Protein AF-A0A941DMY9-F1 (afdb_monomer)

Secondary structure (DSSP, 8-state):
--HHHHHHHHHHHHHHHHHHHHHHHHHHHHHHHHHHHHHHHHTSEEEPPTTPPPPTT-EEEEBSSTTSPPEEEEGGGHHHHHHH-TT-BSS-SSSEEE-TTSSEEEEEEEE-SS-EEEEEEE-SSSEEEEEEEEETTEEEEEEEEEE-HHHHHHHHHHHHHHHHHHHHHHHHHHHHHHHHHHHHHHHHHH-

Foldseek 3Di:
DVVVVVVVVVVVVVVVVVLVVVLVVLLVVQLVVQLVVVCVVVVQKDFDDFPDDAPQQAWAWKDLDAPDFTDTDGPVCLVVVCVVRVRMFSDHNDQWDAHPVNQKIKGFPDDDVFKTWMWMFGPDPWTWIWIWIGGRRDITTTMTHTDDVVSSVSSSVSSVVSSVVVVVVVVVVVVVVVVVVVVVVVVVVVD

Organism: NCBI:txid2828733

Mean predicted aligned error: 10.81 Å

pLDDT: mean 82.48, std 10.59, range [43.22, 95.69]

Sequence (191 aa):
MQVTFINKTLSVALAIIGSVWFMPVSFLAGSRIGMELVCMQTGCSRSMERGEAPHASFTVLIEREKGELPEAVLLSEVRDFFAMHPDATLLLSGRTGKTADLAWEYQVESHSPEQQRVRVEYLDSHSMHFTYSASARTVQPLVSEVVSVAHMMLGMPLGLLFTFVIRRAIARVRRWKEALSTEVTEYVAKS

Nearest PDB structures (foldseek):
  5b0u-assembly2_B  TM=4.300E-01  e=1.505E+00  Oplophorus gracilirostris
  7vsx-assembly1_A  TM=2.919E-01  e=7.575E-01  Oplophorus gracilirostris
  8aqh-assembly2_B  TM=4.299E-01  e=5.581E+00  Oplophorus gracilirostris
  7snr-assembly2_B  TM=2.382E-01  e=1.102E+00  Oplophorus gracilirostris
  5ibo-assembly2_B  TM=3.594E-01  e=4.348E+00  Oplophorus gr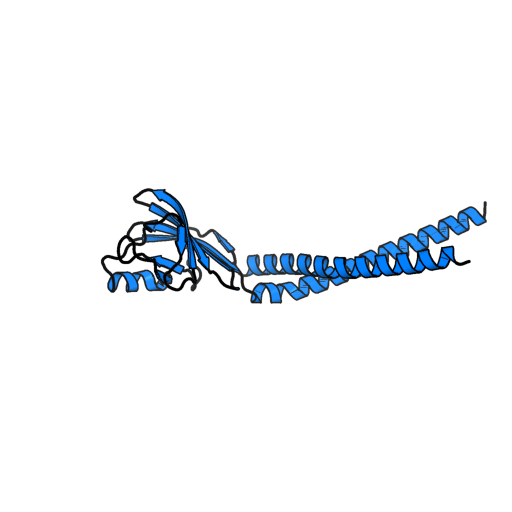acilirostris

Structure (mmCIF, N/CA/C/O backbone):
data_AF-A0A941DMY9-F1
#
_entry.id   AF-A0A941DMY9-F1
#
loop_
_atom_site.group_PDB
_atom_site.id
_atom_site.type_symbol
_atom_site.label_atom_id
_atom_site.label_alt_id
_atom_site.label_comp_id
_atom_site.label_asym_id
_atom_site.label_entity_id
_atom_site.label_seq_id
_atom_site.pdbx_PDB_ins_code
_atom_site.Cartn_x
_atom_site.Cartn_y
_atom_site.Cartn_z
_atom_site.occupancy
_atom_site.B_iso_or_equiv
_atom_site.auth_seq_id
_atom_site.auth_comp_id
_atom_site.auth_asym_id
_atom_site.auth_atom_id
_atom_site.pdbx_PDB_model_num
ATOM 1 N N . MET A 1 1 ? 50.493 2.792 -36.900 1.00 48.75 1 MET A N 1
ATOM 2 C CA . MET A 1 1 ? 49.411 1.792 -37.084 1.00 48.75 1 MET A CA 1
ATOM 3 C C . MET A 1 1 ? 48.790 1.286 -35.767 1.00 48.75 1 MET A C 1
ATOM 5 O O . MET A 1 1 ? 47.644 0.860 -35.796 1.00 48.75 1 MET A O 1
ATOM 9 N N . GLN A 1 2 ? 49.470 1.372 -34.609 1.00 43.22 2 GLN A N 1
ATOM 10 C CA . GLN A 1 2 ? 48.932 0.918 -33.305 1.00 43.22 2 GLN A CA 1
ATOM 11 C C . GLN A 1 2 ? 47.868 1.842 -32.665 1.00 43.22 2 GLN A C 1
ATOM 13 O O . GLN A 1 2 ? 46.920 1.345 -32.063 1.00 43.22 2 GLN A O 1
ATOM 18 N N . VAL A 1 3 ? 47.957 3.168 -32.833 1.00 45.62 3 VAL A N 1
ATOM 19 C CA . VAL A 1 3 ? 47.054 4.141 -32.166 1.00 45.62 3 VAL A CA 1
ATOM 20 C C . VAL A 1 3 ? 45.595 4.024 -32.640 1.00 45.62 3 VAL A C 1
ATOM 22 O O . VAL A 1 3 ? 44.653 4.169 -31.864 1.00 45.62 3 VAL A O 1
ATOM 25 N N . THR A 1 4 ? 45.383 3.669 -33.907 1.00 49.75 4 THR A N 1
ATOM 26 C CA . THR A 1 4 ? 44.050 3.476 -34.500 1.00 49.75 4 THR A CA 1
ATOM 27 C C . THR A 1 4 ? 43.323 2.226 -34.002 1.00 49.75 4 THR A C 1
ATOM 29 O O . THR A 1 4 ? 42.096 2.175 -34.072 1.00 49.75 4 THR A O 1
ATOM 32 N N . PHE A 1 5 ? 44.046 1.217 -33.507 1.00 49.34 5 PHE A N 1
ATOM 33 C CA . PHE A 1 5 ? 43.443 -0.038 -33.048 1.00 49.34 5 PHE A CA 1
ATOM 34 C C . PHE A 1 5 ? 42.874 0.100 -31.629 1.00 49.34 5 PHE A C 1
ATOM 36 O O . PHE A 1 5 ? 41.752 -0.332 -31.380 1.00 49.34 5 PHE A O 1
ATOM 43 N N . ILE A 1 6 ? 43.592 0.809 -30.747 1.00 54.69 6 ILE A N 1
ATOM 44 C CA . ILE A 1 6 ? 43.191 1.083 -29.354 1.00 54.69 6 ILE A CA 1
ATOM 45 C C . ILE A 1 6 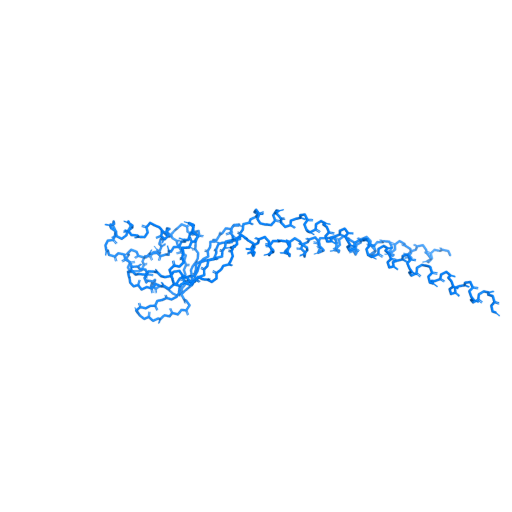? 41.907 1.929 -29.299 1.00 54.69 6 ILE A C 1
ATOM 47 O O . ILE A 1 6 ? 41.006 1.651 -28.511 1.00 54.69 6 ILE A O 1
ATOM 51 N N . ASN A 1 7 ? 41.764 2.910 -30.198 1.00 59.56 7 ASN A N 1
ATOM 52 C CA . ASN A 1 7 ? 40.550 3.730 -30.278 1.00 59.56 7 ASN A CA 1
ATOM 53 C C . ASN A 1 7 ? 39.311 2.937 -30.720 1.00 59.56 7 ASN A C 1
ATOM 55 O O . ASN A 1 7 ? 38.201 3.229 -30.271 1.00 59.56 7 ASN A O 1
ATOM 59 N N . LYS A 1 8 ? 39.472 1.923 -31.580 1.00 60.31 8 LYS A N 1
ATOM 60 C CA . LYS A 1 8 ? 38.352 1.089 -32.043 1.00 60.31 8 LYS A CA 1
ATOM 61 C C . LYS A 1 8 ? 37.880 0.126 -30.956 1.00 60.31 8 LYS A C 1
ATOM 63 O O . LYS A 1 8 ? 36.676 0.024 -30.739 1.00 60.31 8 LYS A O 1
ATOM 68 N N . THR A 1 9 ? 38.793 -0.527 -30.238 1.00 68.38 9 THR A N 1
ATOM 69 C CA . THR A 1 9 ? 38.438 -1.413 -29.116 1.00 68.38 9 THR A CA 1
ATOM 70 C C . THR A 1 9 ? 37.819 -0.651 -27.947 1.00 68.38 9 THR A C 1
ATOM 72 O O . THR A 1 9 ? 36.808 -1.105 -27.415 1.00 68.38 9 THR A O 1
ATOM 75 N N . LEU A 1 10 ? 38.331 0.537 -27.605 1.00 72.44 10 LEU A N 1
ATOM 76 C CA . LEU A 1 10 ? 37.730 1.405 -26.584 1.00 72.44 10 LEU A CA 1
ATOM 77 C C . LEU A 1 10 ? 36.301 1.831 -26.964 1.00 72.44 10 LEU A C 1
ATOM 79 O O . LEU A 1 10 ? 35.391 1.767 -26.141 1.00 72.44 10 LEU A O 1
ATOM 83 N N . SER A 1 11 ? 36.085 2.211 -28.227 1.00 67.31 11 SER A N 1
ATOM 84 C CA . SER A 1 11 ? 34.767 2.628 -28.727 1.00 67.31 11 SER A CA 1
ATOM 85 C C . SER A 1 11 ? 33.750 1.482 -28.723 1.00 67.31 11 SER A C 1
ATOM 87 O O . SER A 1 11 ? 32.584 1.688 -28.389 1.00 67.31 11 SER A O 1
ATOM 89 N N . VAL A 1 12 ? 34.182 0.262 -29.061 1.00 69.88 12 VAL A N 1
ATOM 90 C CA . VAL A 1 12 ? 33.336 -0.939 -28.990 1.00 69.88 12 VAL A CA 1
ATOM 91 C C . VAL A 1 12 ? 33.022 -1.298 -27.535 1.00 69.88 12 VAL A C 1
ATOM 93 O O . VAL A 1 12 ? 31.867 -1.577 -27.224 1.00 69.88 12 VAL A O 1
ATOM 96 N N . ALA A 1 13 ? 34.000 -1.219 -26.629 1.00 70.00 13 ALA A N 1
ATOM 97 C CA . ALA A 1 13 ? 33.788 -1.466 -25.203 1.00 70.00 13 ALA A CA 1
ATOM 98 C C . ALA A 1 13 ? 32.814 -0.450 -24.579 1.00 70.00 13 ALA A C 1
ATOM 100 O O . ALA A 1 13 ? 31.872 -0.848 -23.899 1.00 70.00 13 ALA A O 1
ATOM 101 N N . LEU A 1 14 ? 32.967 0.845 -24.877 1.00 72.31 14 LEU A N 1
ATOM 102 C CA . LEU A 1 14 ? 32.039 1.899 -24.449 1.00 72.31 14 LEU A CA 1
ATOM 103 C C . LEU A 1 14 ? 30.625 1.691 -25.004 1.00 72.31 14 LEU A C 1
ATOM 105 O O . LEU A 1 14 ? 29.651 1.896 -24.284 1.00 72.31 14 LEU A O 1
ATOM 109 N N . ALA A 1 15 ? 30.493 1.247 -26.256 1.00 66.75 15 ALA A N 1
ATOM 110 C CA . ALA A 1 15 ? 29.194 0.934 -26.844 1.00 66.75 15 ALA A CA 1
ATOM 111 C C . ALA A 1 15 ? 28.531 -0.286 -26.180 1.00 66.75 15 ALA A C 1
ATOM 113 O O . ALA A 1 15 ? 27.326 -0.261 -25.931 1.00 66.75 15 ALA A O 1
ATOM 114 N N . ILE A 1 16 ? 29.302 -1.330 -25.856 1.00 69.44 16 ILE A N 1
ATOM 115 C CA . ILE A 1 16 ? 28.803 -2.508 -25.135 1.00 69.44 16 ILE A CA 1
ATOM 116 C C . ILE A 1 16 ? 28.359 -2.100 -23.731 1.00 69.44 16 ILE A C 1
ATOM 118 O O . ILE A 1 16 ? 27.209 -2.347 -23.380 1.00 69.44 16 ILE A O 1
ATOM 122 N N . ILE A 1 17 ? 29.207 -1.401 -22.974 1.00 69.88 17 ILE A N 1
ATOM 123 C CA . ILE A 1 17 ? 28.889 -0.925 -21.621 1.00 69.88 17 ILE A CA 1
ATOM 124 C C . ILE A 1 17 ? 27.652 -0.020 -21.658 1.00 69.88 17 ILE A C 1
ATOM 126 O O . ILE A 1 17 ? 26.692 -0.263 -20.931 1.00 69.88 17 ILE A O 1
ATOM 130 N N . GLY A 1 18 ? 27.606 0.954 -22.570 1.00 63.22 18 GLY A N 1
ATOM 131 C CA . GLY A 1 18 ? 26.442 1.821 -22.752 1.00 63.22 18 GLY A CA 1
ATOM 132 C C . GLY A 1 18 ? 25.166 1.041 -23.082 1.00 63.22 18 GLY A C 1
ATOM 133 O O . GLY A 1 18 ? 24.111 1.333 -22.529 1.00 63.22 18 GLY A O 1
ATOM 134 N N . SER A 1 19 ? 25.251 0.002 -23.920 1.00 65.19 19 SER A N 1
ATOM 135 C CA . SER A 1 19 ? 24.101 -0.841 -24.276 1.00 65.19 19 SER A CA 1
ATOM 136 C C . SER A 1 19 ? 23.625 -1.754 -23.139 1.00 65.19 19 SER A C 1
ATOM 138 O O . SER A 1 19 ? 22.418 -1.959 -22.994 1.00 65.19 19 SER A O 1
ATOM 140 N N . VAL A 1 20 ? 24.554 -2.251 -22.316 1.00 70.88 20 VAL A N 1
ATOM 141 C CA . VAL A 1 20 ? 24.274 -3.064 -21.123 1.00 70.88 20 VAL A CA 1
ATOM 142 C C . VAL A 1 20 ? 23.573 -2.229 -20.053 1.00 70.88 20 VAL A C 1
ATOM 144 O O . VAL A 1 20 ? 22.732 -2.761 -19.342 1.00 70.88 20 VAL A O 1
ATOM 147 N N . TRP A 1 21 ? 23.836 -0.922 -19.987 1.00 71.25 21 TRP A N 1
ATOM 148 C CA . TRP A 1 21 ? 23.148 -0.005 -19.073 1.00 71.25 21 TRP A CA 1
ATOM 149 C C . TRP A 1 21 ? 21.823 0.539 -19.621 1.00 71.25 21 TRP A C 1
ATOM 151 O O . TRP A 1 21 ? 20.861 0.686 -18.870 1.00 71.25 21 TRP A O 1
ATOM 161 N N . PHE A 1 22 ? 21.720 0.800 -20.927 1.00 71.94 22 PHE A N 1
ATOM 162 C CA . PHE A 1 22 ? 20.497 1.372 -21.507 1.00 71.94 22 PHE A CA 1
ATOM 163 C C . PHE A 1 22 ? 19.336 0.377 -21.592 1.00 71.94 22 PHE A C 1
ATOM 165 O O . PHE A 1 22 ? 18.173 0.776 -21.503 1.00 71.94 22 PHE A O 1
ATOM 172 N N . MET A 1 23 ? 19.630 -0.912 -21.787 1.00 75.00 23 MET A N 1
ATOM 173 C CA . MET A 1 23 ? 18.600 -1.937 -21.960 1.00 75.00 23 MET A CA 1
ATOM 174 C C . MET A 1 23 ? 17.798 -2.207 -20.668 1.00 75.00 23 MET A C 1
ATOM 176 O O . MET A 1 23 ? 16.571 -2.154 -20.747 1.00 75.00 23 MET A O 1
ATOM 180 N N . PRO A 1 24 ? 18.416 -2.406 -19.485 1.00 79.12 24 PRO A N 1
ATOM 181 C CA . PRO A 1 24 ? 17.689 -2.547 -18.223 1.00 79.12 24 PRO A CA 1
ATOM 182 C C . PRO A 1 24 ? 16.884 -1.298 -17.874 1.00 79.12 24 PRO A C 1
ATOM 184 O O . PRO A 1 24 ? 15.736 -1.411 -17.464 1.00 79.12 24 PRO A O 1
ATOM 187 N N . VAL A 1 25 ? 17.447 -0.104 -18.092 1.00 82.31 25 VAL A N 1
ATOM 188 C CA . VAL A 1 25 ? 16.764 1.165 -17.798 1.00 82.31 25 VAL A CA 1
ATOM 189 C C . VAL A 1 25 ? 15.528 1.341 -18.681 1.00 82.31 25 VAL A C 1
ATOM 191 O O . VAL A 1 25 ? 14.455 1.662 -18.177 1.00 82.31 25 VAL A O 1
ATOM 194 N N . SER A 1 26 ? 15.644 1.065 -19.984 1.00 79.44 26 SER A N 1
ATOM 195 C CA . SER A 1 26 ? 14.512 1.147 -20.920 1.00 79.44 26 SER A CA 1
ATOM 196 C C . SER A 1 26 ? 13.430 0.115 -20.594 1.00 79.44 26 SER A C 1
ATOM 198 O O . SER A 1 26 ? 12.241 0.431 -20.629 1.00 79.44 26 SER A O 1
ATOM 200 N N . PHE A 1 27 ? 13.835 -1.106 -20.238 1.00 83.12 27 PHE A N 1
ATOM 201 C CA . PHE A 1 27 ? 12.914 -2.166 -19.841 1.00 83.12 27 PHE A CA 1
ATOM 202 C C . PHE A 1 27 ? 12.172 -1.822 -18.546 1.00 83.12 27 PHE A C 1
ATOM 204 O O . PHE A 1 27 ? 10.950 -1.960 -18.492 1.00 83.12 27 PHE A O 1
ATOM 211 N N . LEU A 1 28 ? 12.883 -1.338 -17.524 1.00 81.88 28 LEU A N 1
ATOM 212 C CA . LEU A 1 28 ? 12.294 -0.927 -16.249 1.00 81.88 28 LEU A CA 1
ATOM 213 C C . LEU A 1 28 ? 11.339 0.253 -16.428 1.00 81.88 28 LEU A C 1
ATOM 215 O O . LEU A 1 28 ? 10.231 0.210 -15.901 1.00 81.88 28 LEU A O 1
ATOM 219 N N . ALA A 1 29 ? 11.729 1.266 -17.207 1.00 82.88 29 ALA A N 1
ATOM 220 C CA . ALA A 1 29 ? 10.875 2.412 -17.504 1.00 82.88 29 ALA A CA 1
ATOM 221 C C . ALA A 1 29 ? 9.581 1.983 -18.215 1.00 82.88 29 ALA A C 1
ATOM 223 O O . ALA A 1 29 ? 8.490 2.336 -17.772 1.00 82.88 29 ALA A O 1
ATOM 224 N N . GLY A 1 30 ? 9.681 1.162 -19.266 1.00 79.75 30 GLY A N 1
ATOM 225 C CA . GLY A 1 30 ? 8.501 0.667 -19.979 1.00 79.75 30 GLY A CA 1
ATOM 226 C C . GLY A 1 30 ? 7.629 -0.267 -19.132 1.00 79.75 30 GLY A C 1
ATOM 227 O O . GLY A 1 30 ? 6.406 -0.188 -19.205 1.00 79.75 30 GLY A O 1
ATOM 228 N N . SER A 1 31 ? 8.234 -1.101 -18.280 1.00 84.31 31 SER A N 1
ATOM 229 C CA . SER A 1 31 ? 7.490 -1.985 -17.370 1.00 84.31 31 SER A CA 1
ATOM 230 C C . SER A 1 31 ? 6.760 -1.201 -16.281 1.00 84.31 31 SER A C 1
ATOM 232 O O . SER A 1 31 ? 5.631 -1.543 -15.950 1.00 84.31 31 SER A O 1
ATOM 234 N N . ARG A 1 32 ? 7.365 -0.123 -15.757 1.00 83.19 32 ARG A N 1
ATOM 235 C CA . ARG A 1 32 ? 6.725 0.809 -14.812 1.00 83.19 32 ARG A CA 1
ATOM 236 C C . ARG A 1 32 ? 5.499 1.476 -15.420 1.00 83.19 32 ARG A C 1
ATOM 238 O O . ARG A 1 32 ? 4.446 1.453 -14.799 1.00 83.19 32 ARG A O 1
ATOM 245 N N . ILE A 1 33 ? 5.624 2.003 -16.638 1.00 84.44 33 ILE A N 1
ATOM 246 C CA . ILE A 1 33 ? 4.493 2.604 -17.362 1.00 84.44 33 ILE A CA 1
ATOM 247 C C . ILE A 1 33 ? 3.394 1.559 -17.582 1.00 84.44 33 ILE A C 1
ATOM 249 O O . ILE A 1 33 ? 2.218 1.836 -17.369 1.00 84.44 33 ILE A O 1
ATOM 253 N N . GLY A 1 34 ? 3.767 0.337 -17.976 1.00 82.94 34 GLY A N 1
ATOM 254 C CA . GLY A 1 34 ? 2.806 -0.748 -18.143 1.00 82.94 34 GLY A CA 1
ATOM 255 C C . GLY A 1 34 ? 2.096 -1.126 -16.848 1.00 82.94 34 GLY A C 1
ATOM 256 O O . GLY A 1 34 ? 0.882 -1.290 -16.850 1.00 82.94 34 GLY A O 1
ATOM 257 N N . MET A 1 35 ? 2.831 -1.199 -15.741 1.00 83.88 35 MET A N 1
ATOM 258 C CA . MET A 1 35 ? 2.261 -1.441 -14.420 1.00 83.88 35 MET A CA 1
ATOM 259 C C . MET A 1 35 ? 1.265 -0.341 -14.041 1.00 83.88 35 MET A C 1
ATOM 261 O O . MET A 1 35 ? 0.166 -0.659 -13.613 1.00 83.88 35 MET A O 1
ATOM 265 N N . GLU A 1 36 ? 1.606 0.931 -14.252 1.00 82.31 36 GLU A N 1
ATOM 266 C CA . GLU A 1 36 ? 0.727 2.066 -13.951 1.00 82.31 36 GLU A CA 1
ATOM 267 C C . GLU A 1 36 ? -0.569 2.031 -14.775 1.00 82.31 36 GLU A C 1
ATOM 269 O O . GLU A 1 36 ? -1.652 2.222 -14.226 1.00 82.31 36 GLU A O 1
ATOM 274 N N . LEU A 1 37 ? -0.487 1.686 -16.065 1.00 84.31 37 LEU A N 1
ATOM 275 C CA . LEU A 1 37 ? -1.663 1.512 -16.926 1.00 84.31 37 LEU A CA 1
ATOM 276 C C . LEU A 1 37 ? -2.570 0.371 -16.452 1.00 84.31 37 LEU A C 1
ATOM 278 O O . LEU A 1 37 ? -3.787 0.541 -16.372 1.00 84.31 37 LEU A O 1
ATOM 282 N N . VAL A 1 38 ? -1.987 -0.783 -16.117 1.00 83.19 38 VAL A N 1
ATOM 283 C CA . VAL A 1 38 ? -2.753 -1.913 -15.574 1.00 83.19 38 VAL A CA 1
ATOM 284 C C . VAL A 1 38 ? -3.382 -1.514 -14.238 1.00 83.19 38 VAL A C 1
ATOM 286 O O . VAL A 1 38 ? -4.562 -1.789 -14.021 1.00 83.19 38 VAL A O 1
ATOM 289 N N . CYS A 1 39 ? -2.640 -0.818 -13.376 1.00 81.50 39 CYS A N 1
ATOM 290 C CA . CYS A 1 39 ? -3.127 -0.321 -12.094 1.00 81.50 39 CYS A CA 1
ATOM 291 C C . CYS A 1 39 ? -4.302 0.651 -12.249 1.00 81.50 39 CYS A C 1
ATOM 293 O O . CYS A 1 39 ? -5.290 0.524 -11.529 1.00 81.50 39 CYS A O 1
ATOM 295 N N . MET A 1 40 ? -4.238 1.578 -13.209 1.00 81.19 40 MET A N 1
ATOM 296 C CA . MET A 1 40 ? -5.346 2.484 -13.526 1.00 81.19 40 MET A CA 1
ATOM 297 C C . MET A 1 40 ? -6.587 1.724 -14.002 1.00 81.19 40 MET A C 1
ATOM 299 O O . MET A 1 40 ? -7.699 2.052 -13.601 1.00 81.19 40 MET A O 1
ATOM 303 N N . GLN A 1 41 ? -6.412 0.692 -14.830 1.00 82.50 41 GLN A N 1
ATOM 304 C CA . GLN A 1 41 ? -7.531 -0.084 -15.368 1.00 82.50 41 GLN A CA 1
ATOM 305 C C . GLN A 1 41 ? -8.182 -1.004 -14.325 1.00 82.50 41 GLN A C 1
ATOM 307 O O . GLN A 1 41 ? -9.390 -1.225 -14.359 1.00 82.50 41 GLN A O 1
ATOM 312 N N . THR A 1 42 ? -7.385 -1.562 -13.416 1.00 77.12 42 THR A N 1
ATOM 313 C CA . THR A 1 42 ? -7.839 -2.526 -12.399 1.00 77.12 42 THR A CA 1
ATOM 314 C C . THR A 1 42 ? -8.183 -1.873 -11.059 1.00 77.12 42 THR A C 1
ATOM 316 O O . THR A 1 42 ? -8.703 -2.543 -10.170 1.00 77.12 42 THR A O 1
ATOM 319 N N . GLY A 1 43 ? -7.950 -0.564 -10.922 1.00 75.50 43 GLY A N 1
ATOM 320 C CA . GLY A 1 43 ? -8.256 0.191 -9.711 1.00 75.50 43 GLY A CA 1
ATOM 321 C C . GLY A 1 43 ? -7.328 -0.143 -8.545 1.00 75.50 43 GLY A C 1
ATOM 322 O O . GLY A 1 43 ? -7.785 -0.169 -7.407 1.00 75.50 43 GLY A O 1
ATOM 323 N N . CYS A 1 44 ? -6.045 -0.412 -8.813 1.00 79.56 44 CYS A N 1
ATOM 324 C CA . CYS A 1 44 ? -5.062 -0.761 -7.779 1.00 79.56 44 CYS A CA 1
ATOM 325 C C . CYS A 1 44 ? -4.814 0.353 -6.771 1.00 79.56 44 CYS A C 1
ATOM 327 O O . CYS A 1 44 ? -4.403 0.055 -5.660 1.00 79.56 44 CYS A O 1
ATOM 329 N N . SER A 1 45 ? -5.005 1.610 -7.169 1.00 78.75 45 SER A N 1
ATOM 330 C CA . SER A 1 45 ? -4.940 2.767 -6.286 1.00 78.75 45 SER A CA 1
ATOM 331 C C . SER A 1 45 ? -6.157 3.631 -6.555 1.00 78.75 45 SER A C 1
ATOM 333 O O . SER A 1 45 ? -6.384 4.062 -7.689 1.00 78.75 45 SER A O 1
ATOM 335 N N . ARG A 1 46 ? -6.965 3.861 -5.523 1.00 79.69 46 ARG A N 1
ATOM 336 C CA . ARG A 1 46 ? -8.063 4.824 -5.593 1.00 79.69 46 ARG A CA 1
ATOM 337 C C . ARG A 1 46 ? -8.267 5.529 -4.263 1.00 79.69 46 ARG A C 1
ATOM 339 O O . ARG A 1 46 ? -8.183 4.927 -3.191 1.00 79.69 46 ARG A O 1
ATOM 346 N N . SER A 1 47 ? -8.559 6.822 -4.366 1.00 83.44 47 SER A N 1
ATOM 347 C CA . SER A 1 47 ? -9.196 7.568 -3.287 1.00 83.44 47 SER A CA 1
ATOM 348 C C . SER A 1 47 ? -10.637 7.097 -3.197 1.00 83.44 47 SER A C 1
ATOM 350 O O . SER A 1 47 ? -11.310 7.004 -4.218 1.00 83.44 47 SER A O 1
ATOM 352 N N . MET A 1 48 ? -11.090 6.798 -1.989 1.00 81.94 48 MET A N 1
ATOM 353 C CA . MET A 1 48 ? -12.423 6.279 -1.748 1.00 81.94 48 MET A CA 1
ATOM 354 C C . MET A 1 48 ? -13.376 7.396 -1.349 1.00 81.94 48 MET A C 1
ATOM 356 O O . MET A 1 48 ? -13.118 8.143 -0.400 1.00 81.94 48 MET A O 1
ATOM 360 N N . GLU A 1 49 ? -14.501 7.487 -2.051 1.00 81.38 49 GLU A N 1
ATOM 361 C CA . GLU A 1 49 ? -15.620 8.313 -1.608 1.00 81.38 49 GLU A CA 1
ATOM 362 C C . GLU A 1 49 ? -16.427 7.602 -0.510 1.00 81.38 49 GLU A C 1
ATOM 364 O O . GLU A 1 49 ? -16.361 6.385 -0.309 1.00 81.38 49 GLU A O 1
ATOM 369 N N . ARG A 1 50 ? -17.199 8.374 0.261 1.00 75.38 50 ARG A N 1
ATOM 370 C CA . ARG A 1 50 ? -17.978 7.830 1.378 1.00 75.38 50 ARG A CA 1
ATOM 371 C C . ARG A 1 50 ? -19.040 6.857 0.848 1.00 75.38 50 ARG A C 1
ATOM 373 O O . ARG A 1 50 ? -19.966 7.269 0.161 1.00 75.38 50 ARG A O 1
ATOM 380 N N . GLY A 1 51 ? -18.934 5.587 1.241 1.00 73.12 51 GLY A N 1
ATOM 381 C CA . GLY A 1 51 ? -19.866 4.524 0.847 1.00 73.12 51 GLY A CA 1
ATOM 382 C C . GLY A 1 51 ? -19.359 3.627 -0.284 1.00 73.12 51 GLY A C 1
ATOM 383 O O . GLY A 1 51 ? -19.998 2.617 -0.571 1.00 73.12 51 GLY A O 1
ATOM 384 N N . GLU A 1 52 ? -18.207 3.934 -0.888 1.00 81.19 52 GLU A N 1
ATOM 385 C CA . GLU A 1 52 ? -17.560 2.999 -1.804 1.00 81.19 52 GLU A CA 1
ATOM 386 C C . GLU A 1 52 ? -17.067 1.755 -1.056 1.00 81.19 52 GLU A C 1
ATOM 388 O O . GLU A 1 52 ? -16.523 1.838 0.0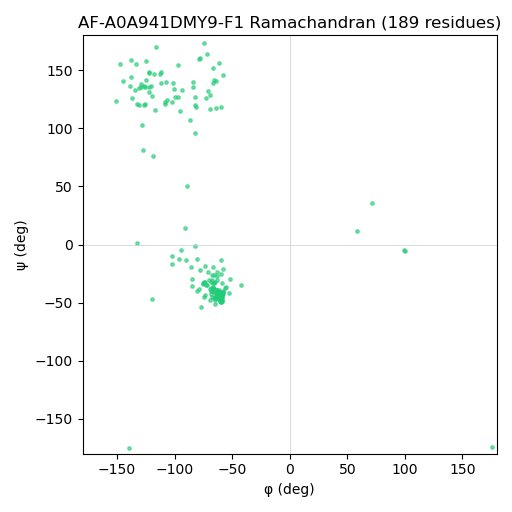47 1.00 81.19 52 GLU A O 1
ATOM 393 N N . ALA A 1 53 ? -17.248 0.582 -1.667 1.00 82.88 53 ALA A N 1
ATOM 394 C CA . ALA A 1 53 ? -16.758 -0.669 -1.103 1.00 82.88 53 ALA A CA 1
ATOM 395 C C . ALA A 1 53 ? -15.224 -0.741 -1.243 1.00 82.88 53 ALA A C 1
ATOM 397 O O . ALA A 1 53 ? -14.734 -0.594 -2.365 1.00 82.88 53 ALA A O 1
ATOM 398 N N . PRO A 1 54 ? -14.458 -0.968 -0.161 1.00 85.62 54 PRO A N 1
ATOM 399 C CA . PRO A 1 54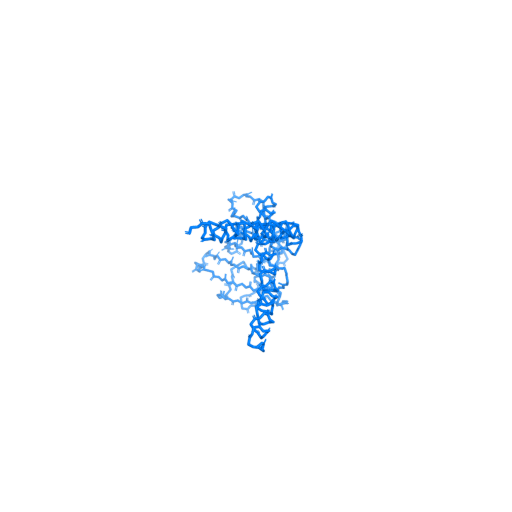 ? -13.001 -1.092 -0.225 1.00 85.62 54 PRO A CA 1
ATOM 400 C C . PRO A 1 54 ? -12.574 -2.428 -0.830 1.00 85.62 54 PRO A C 1
ATOM 402 O O . PRO A 1 54 ? -13.400 -3.304 -1.089 1.00 85.62 54 PRO A O 1
ATOM 405 N N . HIS A 1 55 ? -11.269 -2.598 -1.061 1.00 85.50 55 HIS A N 1
ATOM 406 C CA . HIS A 1 55 ? -10.737 -3.913 -1.420 1.00 85.50 55 HIS A CA 1
ATOM 407 C C . HIS A 1 55 ? -11.060 -4.943 -0.330 1.00 85.50 55 HIS A C 1
ATOM 409 O O . HIS A 1 55 ? -11.048 -4.627 0.857 1.00 85.50 55 HIS A O 1
ATOM 415 N N . ALA A 1 56 ? -11.293 -6.194 -0.733 1.00 85.31 56 ALA A N 1
ATOM 416 C CA . ALA A 1 56 ? -11.562 -7.283 0.208 1.00 85.31 56 ALA A CA 1
ATOM 417 C C . ALA A 1 56 ? -10.409 -7.509 1.206 1.00 85.31 56 ALA A C 1
ATOM 419 O O . ALA A 1 56 ? -10.638 -7.976 2.313 1.00 85.31 56 ALA A O 1
ATOM 420 N N . SER A 1 57 ? -9.182 -7.140 0.829 1.00 88.12 57 SER A N 1
ATOM 421 C CA . SER A 1 57 ? -7.979 -7.223 1.661 1.00 88.12 57 SER A CA 1
ATOM 422 C C . SER A 1 57 ? -7.699 -5.954 2.475 1.00 88.12 57 SER A C 1
ATOM 424 O O . SER A 1 57 ? -6.572 -5.766 2.922 1.00 88.12 57 SER A O 1
ATOM 426 N N . PHE A 1 58 ? -8.659 -5.031 2.597 1.00 90.56 58 PHE A N 1
ATOM 427 C CA . PHE A 1 58 ? -8.452 -3.792 3.342 1.00 90.56 58 PHE A CA 1
ATOM 428 C C . PHE A 1 58 ? -8.327 -4.094 4.836 1.00 90.56 58 PHE A C 1
ATOM 430 O O . PHE A 1 58 ? -9.285 -4.548 5.464 1.00 90.56 58 PHE A O 1
ATOM 437 N N . THR A 1 59 ? -7.161 -3.796 5.398 1.00 93.38 59 THR A N 1
ATOM 438 C CA . THR A 1 59 ? -6.834 -4.062 6.802 1.00 93.38 59 THR A CA 1
ATOM 439 C C . THR A 1 59 ? -6.948 -2.795 7.639 1.00 93.38 59 THR A C 1
ATOM 441 O O . THR A 1 59 ? -6.514 -1.717 7.226 1.00 93.38 59 THR A O 1
ATOM 444 N N . VAL A 1 60 ? -7.499 -2.936 8.841 1.00 94.81 60 VAL A N 1
ATOM 445 C CA . VAL A 1 60 ? -7.502 -1.911 9.885 1.00 94.81 60 VAL A CA 1
ATOM 446 C C . VAL A 1 60 ? -6.755 -2.423 11.106 1.00 94.81 60 VAL A C 1
ATOM 448 O O . VAL A 1 60 ? -6.775 -3.616 11.400 1.00 94.81 60 VAL A O 1
ATOM 451 N N . LEU A 1 61 ? -6.088 -1.520 11.815 1.00 95.50 61 LEU A N 1
ATOM 452 C CA . LEU A 1 61 ? -5.450 -1.845 13.082 1.00 95.50 61 LEU A CA 1
ATOM 453 C C . LEU A 1 61 ? -6.386 -1.540 14.245 1.00 95.50 61 LEU A C 1
ATOM 455 O O . LEU A 1 61 ? -6.975 -0.457 14.297 1.00 95.50 61 LEU A O 1
ATOM 459 N N . ILE A 1 62 ? -6.496 -2.497 15.163 1.00 94.38 62 ILE A N 1
ATOM 460 C CA . ILE A 1 62 ? -7.342 -2.422 16.354 1.00 94.38 62 ILE A CA 1
ATOM 461 C C . ILE A 1 62 ? -6.487 -2.692 17.588 1.00 94.38 62 ILE A C 1
ATOM 463 O O . ILE A 1 62 ? -5.674 -3.611 17.602 1.00 94.38 62 ILE A O 1
ATOM 467 N N . GLU A 1 63 ? -6.671 -1.895 18.632 1.00 92.75 63 GLU A N 1
ATOM 468 C CA . GLU A 1 63 ? -6.006 -2.056 19.922 1.00 92.75 63 GLU A CA 1
ATOM 469 C C . GLU A 1 63 ? -7.031 -2.597 20.930 1.00 92.75 63 GLU A C 1
ATOM 471 O O . GLU A 1 63 ? -8.113 -2.024 21.070 1.00 92.75 63 GLU A O 1
ATOM 476 N N . ARG A 1 64 ? -6.746 -3.733 21.583 1.00 89.69 64 ARG A N 1
ATOM 477 C CA . ARG A 1 64 ? -7.691 -4.352 22.532 1.00 89.69 64 ARG A CA 1
ATOM 478 C C . ARG A 1 64 ? -7.682 -3.602 23.859 1.00 89.69 64 ARG A C 1
ATOM 480 O O . ARG A 1 64 ? -8.718 -3.109 24.289 1.00 89.69 64 ARG A O 1
ATOM 487 N N . GLU A 1 65 ? -6.499 -3.443 24.445 1.00 87.56 65 GLU A N 1
ATOM 488 C CA . GLU A 1 65 ? -6.278 -2.627 25.634 1.00 87.56 65 GLU A CA 1
ATOM 489 C C . GLU A 1 65 ? -5.233 -1.536 25.370 1.00 87.56 65 GLU A C 1
ATOM 491 O O . GLU A 1 65 ? -4.290 -1.703 24.596 1.00 87.56 65 GLU A O 1
ATOM 496 N N . LYS A 1 66 ? -5.395 -0.389 26.037 1.00 83.19 66 LYS A N 1
ATOM 497 C CA . LYS A 1 66 ? -4.500 0.758 25.892 1.00 83.19 66 LYS A CA 1
ATOM 498 C C . LYS A 1 66 ? -3.058 0.393 26.273 1.00 83.19 66 LYS A C 1
ATOM 500 O O . LYS A 1 66 ? -2.765 0.136 27.438 1.00 83.19 66 LYS A O 1
ATOM 505 N N . GLY A 1 67 ? -2.144 0.509 25.318 1.00 80.25 67 GLY A N 1
ATOM 506 C CA . GLY A 1 67 ? -0.725 0.192 25.451 1.00 80.25 67 GLY A CA 1
ATOM 507 C C . GLY A 1 67 ? -0.340 -1.177 24.891 1.00 80.25 67 GLY A C 1
ATOM 508 O O . GLY A 1 67 ? 0.853 -1.484 24.862 1.00 80.25 67 GLY A O 1
ATOM 509 N N . GLU A 1 68 ? -1.301 -1.980 24.433 1.00 88.94 68 GLU A N 1
ATOM 510 C CA . GLU A 1 68 ? -1.013 -3.236 23.749 1.00 88.94 68 GLU A CA 1
ATOM 511 C C . GLU A 1 68 ? -0.580 -3.019 22.297 1.00 88.94 68 GLU A C 1
ATOM 513 O O . GLU A 1 68 ? -0.804 -1.974 21.679 1.00 88.94 68 GLU A O 1
ATOM 518 N N . LEU A 1 69 ? 0.070 -4.040 21.735 1.00 91.19 69 LEU A N 1
ATOM 519 C CA . LEU A 1 69 ? 0.383 -4.045 20.315 1.00 91.19 69 LEU A CA 1
ATOM 520 C C . LEU A 1 69 ? -0.918 -4.196 19.520 1.00 91.19 69 LEU A C 1
ATOM 522 O O . LEU A 1 69 ? -1.680 -5.128 19.789 1.00 91.19 69 LEU A O 1
ATOM 526 N N . PRO A 1 70 ? -1.169 -3.323 18.532 1.00 93.31 70 PRO A N 1
ATOM 527 C CA . PRO A 1 70 ? -2.372 -3.423 17.735 1.00 93.31 70 PRO A CA 1
ATOM 528 C C . PRO A 1 70 ? -2.362 -4.688 16.877 1.00 93.31 70 PRO A C 1
ATOM 530 O O . PRO A 1 70 ? -1.316 -5.198 16.461 1.00 93.31 70 PRO A O 1
ATOM 533 N N . GLU A 1 71 ? -3.559 -5.166 16.582 1.00 94.75 71 GLU A N 1
ATOM 534 C CA . GLU A 1 71 ? -3.821 -6.325 15.748 1.00 94.75 71 GLU A CA 1
ATOM 535 C C . GLU A 1 71 ? -4.384 -5.884 14.398 1.00 94.75 71 GLU A C 1
ATOM 537 O O . GLU A 1 71 ? -5.194 -4.958 14.313 1.00 94.75 71 GLU A O 1
ATOM 542 N N . ALA A 1 72 ? -3.931 -6.543 13.336 1.00 94.12 72 ALA A N 1
ATOM 543 C CA . ALA A 1 72 ? -4.443 -6.346 11.991 1.00 94.12 72 ALA A CA 1
ATOM 544 C C . ALA A 1 72 ? -5.725 -7.160 11.795 1.00 94.12 72 ALA A C 1
ATOM 546 O O . ALA A 1 72 ? -5.705 -8.384 11.889 1.00 94.12 72 ALA A O 1
ATOM 547 N N . VAL A 1 73 ? -6.826 -6.482 11.481 1.00 93.94 73 VAL A N 1
ATOM 548 C CA . VAL A 1 73 ? -8.137 -7.098 11.254 1.00 93.94 73 VAL A CA 1
ATOM 549 C C . VAL A 1 73 ? -8.670 -6.642 9.901 1.00 93.94 73 VAL A C 1
ATOM 551 O O . VAL A 1 73 ? -8.577 -5.464 9.548 1.00 93.94 73 VAL A O 1
ATOM 554 N N . LEU A 1 74 ? -9.236 -7.561 9.117 1.00 94.38 74 LEU A N 1
ATOM 555 C CA . LEU A 1 74 ? -9.882 -7.192 7.859 1.00 94.38 74 LEU A CA 1
ATOM 556 C C . LEU A 1 74 ? -11.095 -6.307 8.136 1.00 94.38 74 LEU A C 1
ATOM 558 O O . LEU A 1 74 ? -11.872 -6.576 9.051 1.00 94.38 74 LEU A O 1
ATOM 562 N N . LEU A 1 75 ? -11.320 -5.286 7.307 1.00 92.94 75 LEU A N 1
ATOM 563 C CA . LEU A 1 75 ? -12.448 -4.373 7.487 1.00 92.94 75 LEU A CA 1
ATOM 564 C C . LEU A 1 75 ? -13.796 -5.114 7.548 1.00 92.94 75 LEU A C 1
ATOM 566 O O . LEU A 1 75 ? -14.680 -4.733 8.315 1.00 92.94 75 LEU A O 1
ATOM 570 N N . SER A 1 76 ? -13.946 -6.186 6.765 1.00 92.25 76 SER A N 1
ATOM 571 C CA . SER A 1 76 ? -15.136 -7.044 6.760 1.00 92.25 76 SER A CA 1
ATOM 572 C C . SER A 1 76 ? -15.384 -7.769 8.085 1.00 92.25 76 SER A C 1
ATOM 574 O O . SER A 1 76 ? -16.521 -8.134 8.364 1.00 92.25 76 SER A O 1
ATOM 576 N N . GLU A 1 77 ? -14.347 -7.963 8.897 1.00 93.94 77 GLU A N 1
ATOM 577 C CA . GLU A 1 77 ? -14.368 -8.744 10.140 1.00 93.94 77 GLU A CA 1
ATOM 578 C C . GLU A 1 77 ? -14.430 -7.861 11.391 1.00 93.94 77 GLU A C 1
ATOM 580 O O . GLU A 1 77 ? -14.698 -8.350 12.485 1.00 93.94 77 GLU A O 1
ATOM 585 N N . VAL A 1 78 ? -14.259 -6.543 11.244 1.00 92.31 78 VAL A N 1
ATOM 586 C CA . VAL A 1 78 ? -14.237 -5.573 12.355 1.00 92.31 78 VAL A CA 1
ATOM 587 C C . VAL A 1 78 ? -15.457 -5.696 13.263 1.00 92.31 78 VAL A C 1
ATOM 589 O O . VAL A 1 78 ? -15.338 -5.632 14.485 1.00 92.31 78 VAL A O 1
ATOM 592 N N . ARG A 1 79 ? -16.647 -5.881 12.681 1.00 91.94 79 ARG A N 1
ATOM 593 C CA . ARG A 1 79 ? -17.884 -6.011 13.460 1.00 91.94 79 ARG A CA 1
ATOM 594 C C . ARG A 1 79 ? -17.844 -7.236 14.372 1.00 91.94 79 ARG A C 1
ATOM 596 O O . ARG A 1 79 ? -18.253 -7.151 15.526 1.00 91.94 79 ARG A O 1
ATOM 603 N N . ASP A 1 80 ? -17.369 -8.355 13.844 1.00 94.00 80 ASP A N 1
ATOM 604 C CA . ASP A 1 80 ? -17.324 -9.616 14.572 1.00 94.00 80 ASP A CA 1
ATOM 605 C C . ASP A 1 80 ? -16.179 -9.589 15.603 1.00 94.00 80 ASP A C 1
ATOM 607 O O . ASP A 1 80 ? -16.350 -10.069 16.722 1.00 94.00 80 ASP A O 1
ATOM 611 N N . PHE A 1 81 ? -15.071 -8.901 15.298 1.00 93.12 81 PHE A N 1
ATOM 612 C CA . PHE A 1 81 ? -14.001 -8.615 16.255 1.00 93.12 81 PHE A CA 1
ATOM 613 C C . PHE A 1 81 ? -14.509 -7.833 17.476 1.00 93.12 81 PHE A C 1
ATOM 615 O O . PHE A 1 81 ? -14.285 -8.252 18.610 1.00 93.12 81 PHE A O 1
ATOM 622 N N . PHE A 1 82 ? -15.270 -6.751 17.273 1.00 93.19 82 PHE A N 1
ATOM 623 C CA . PHE A 1 82 ? -15.864 -5.983 18.379 1.00 93.19 82 PHE A CA 1
ATOM 624 C C . PHE A 1 82 ? -16.915 -6.758 19.176 1.00 93.19 82 PHE A C 1
ATOM 626 O O . PHE A 1 82 ? -17.130 -6.467 20.352 1.00 93.19 82 PHE A O 1
ATOM 633 N N . ALA A 1 83 ? -17.580 -7.738 18.561 1.00 93.44 83 ALA A N 1
ATOM 634 C CA . ALA A 1 83 ? -18.490 -8.620 19.283 1.00 93.44 83 ALA A CA 1
ATOM 635 C C . ALA A 1 83 ? -17.738 -9.549 20.254 1.00 93.44 83 ALA A C 1
ATOM 637 O O . ALA A 1 83 ? -18.273 -9.878 21.312 1.00 93.44 83 ALA A O 1
ATOM 638 N N . MET A 1 84 ? -16.505 -9.946 19.915 1.00 94.31 84 MET A N 1
ATOM 639 C CA . MET A 1 84 ? -15.636 -10.771 20.765 1.00 94.31 84 MET A CA 1
ATOM 640 C C . MET A 1 84 ? -14.830 -9.950 21.783 1.00 94.31 84 MET A C 1
ATOM 642 O O . MET A 1 84 ? -14.553 -10.446 22.874 1.00 94.31 84 MET A O 1
ATOM 646 N N . HIS A 1 85 ? -14.498 -8.699 21.450 1.00 93.25 85 HIS A N 1
ATOM 647 C CA . HIS A 1 85 ? -13.694 -7.784 22.266 1.00 93.25 85 HIS A CA 1
ATOM 648 C C . HIS A 1 85 ? -14.418 -6.434 22.450 1.00 93.25 85 HIS A C 1
ATOM 650 O O . HIS A 1 85 ? -14.141 -5.475 21.723 1.00 93.25 85 HIS A O 1
ATOM 656 N N . PRO A 1 86 ? -15.382 -6.334 23.390 1.00 90.94 86 PRO A N 1
ATOM 657 C CA . PRO A 1 86 ? -16.219 -5.138 23.562 1.00 90.94 86 PRO A CA 1
ATOM 658 C C . PRO A 1 86 ? -15.465 -3.887 24.040 1.00 90.94 86 PRO A C 1
ATOM 660 O O . PRO A 1 86 ? -15.986 -2.770 23.945 1.00 90.94 86 PRO A O 1
ATOM 663 N N . ASP A 1 87 ? -14.282 -4.094 24.608 1.00 91.00 87 ASP A N 1
ATOM 664 C CA . ASP A 1 87 ? -13.345 -3.116 25.155 1.00 91.00 87 ASP A CA 1
ATOM 665 C C . ASP A 1 87 ? -12.325 -2.598 24.133 1.00 91.00 87 ASP A C 1
ATOM 667 O O . ASP A 1 87 ? -11.715 -1.555 24.370 1.00 91.00 87 ASP A O 1
ATOM 671 N N . ALA A 1 88 ? -12.204 -3.259 22.979 1.00 92.12 88 ALA A N 1
ATOM 672 C CA . ALA A 1 88 ? -11.297 -2.841 21.923 1.00 92.12 88 ALA A CA 1
ATOM 673 C C . ALA A 1 88 ? -11.627 -1.441 21.375 1.00 92.12 88 ALA A C 1
ATOM 675 O O . ALA A 1 88 ? -12.766 -0.960 21.411 1.00 92.12 88 ALA A O 1
ATOM 676 N N . THR A 1 89 ? -10.619 -0.796 20.793 1.00 91.75 89 THR A N 1
ATOM 677 C CA . THR A 1 89 ? -10.701 0.536 20.195 1.00 91.75 89 THR A CA 1
ATOM 678 C C . THR A 1 89 ? -9.938 0.600 18.873 1.00 91.75 89 THR A C 1
ATOM 680 O O . THR A 1 89 ? -8.878 0.003 18.704 1.00 91.75 89 THR A O 1
ATOM 683 N N . LEU A 1 90 ? -10.470 1.364 17.914 1.00 91.19 90 LEU A N 1
ATOM 684 C CA . LEU A 1 90 ? -9.762 1.688 16.664 1.00 91.19 90 LEU A CA 1
ATOM 685 C C . LEU A 1 90 ? -8.753 2.832 16.831 1.00 91.19 90 LEU A C 1
ATOM 687 O O . LEU A 1 90 ? -7.988 3.120 15.911 1.00 91.19 90 LEU A O 1
ATOM 691 N N . LEU A 1 91 ? 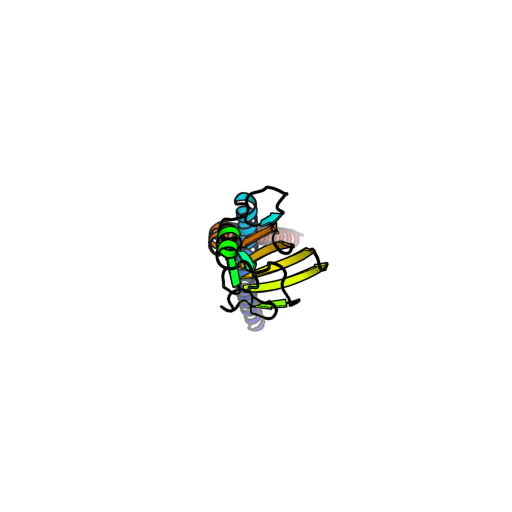-8.811 3.545 17.959 1.00 90.75 91 LEU A N 1
ATOM 692 C CA . LEU A 1 91 ? -7.893 4.638 18.256 1.00 90.75 91 LEU A CA 1
ATOM 693 C C . LEU A 1 91 ? -6.593 4.061 18.800 1.00 90.75 91 LEU A C 1
ATOM 695 O O . LEU A 1 91 ? -6.600 3.444 19.861 1.00 90.75 91 LEU A O 1
ATOM 699 N N . LEU A 1 92 ? -5.501 4.311 18.084 1.00 91.56 92 LEU A N 1
ATOM 700 C CA . LEU A 1 92 ? -4.176 3.819 18.427 1.00 91.56 92 LEU A CA 1
ATOM 701 C C . LEU A 1 92 ? -3.515 4.750 19.448 1.00 91.56 92 LEU A C 1
ATOM 703 O O . LEU A 1 92 ? -3.542 5.978 19.301 1.00 91.56 92 LEU A O 1
ATOM 707 N N . SER A 1 93 ? -2.892 4.162 20.467 1.00 88.06 93 SER A N 1
ATOM 708 C CA . SER A 1 93 ? -2.183 4.885 21.530 1.00 88.06 93 SER A CA 1
ATOM 709 C C . SER A 1 93 ? -0.882 5.545 21.052 1.00 88.06 93 SER A C 1
ATOM 711 O O . SER A 1 93 ? -0.458 6.567 21.599 1.00 88.06 93 SER A O 1
ATOM 713 N N . GLY A 1 94 ? -0.223 4.955 20.051 1.00 87.25 94 GLY A N 1
ATOM 714 C CA . GLY A 1 94 ? 1.055 5.409 19.502 1.00 87.25 94 GLY A CA 1
ATOM 715 C C . GLY A 1 94 ? 0.907 6.260 18.240 1.00 87.25 94 GLY A C 1
ATOM 716 O O . GLY A 1 94 ? -0.046 6.120 17.480 1.00 87.25 94 GLY A O 1
ATOM 717 N N . ARG A 1 95 ? 1.894 7.128 17.968 1.00 90.19 95 ARG A N 1
ATOM 718 C CA . ARG A 1 95 ? 1.976 7.847 16.679 1.00 90.19 95 ARG A CA 1
ATOM 719 C C . ARG A 1 95 ? 2.448 6.952 15.538 1.00 90.19 95 ARG A C 1
ATOM 721 O O . ARG A 1 95 ? 2.068 7.180 14.397 1.00 90.19 95 ARG A O 1
ATOM 728 N N . THR A 1 96 ? 3.298 5.984 15.842 1.00 94.06 96 THR A N 1
ATOM 729 C CA . THR A 1 96 ? 3.812 4.985 14.909 1.00 94.06 96 THR A CA 1
ATOM 730 C C . THR A 1 96 ? 4.035 3.687 15.665 1.00 94.06 96 THR A C 1
ATOM 732 O O . THR A 1 96 ? 4.254 3.704 16.880 1.00 94.06 96 THR A O 1
ATOM 735 N N . GLY A 1 97 ? 4.015 2.565 14.959 1.00 93.94 97 GLY A N 1
ATOM 736 C CA . GLY A 1 97 ? 4.297 1.271 15.561 1.00 93.94 97 GLY A CA 1
ATOM 737 C C . GLY A 1 97 ? 4.116 0.130 14.579 1.00 93.94 97 GLY A C 1
ATOM 738 O O . GLY A 1 97 ? 3.875 0.344 13.393 1.00 93.94 97 GLY A O 1
ATOM 739 N N . LYS A 1 98 ? 4.236 -1.090 15.096 1.00 93.56 98 LYS A N 1
ATOM 740 C CA . LYS A 1 98 ? 4.026 -2.323 14.340 1.00 93.56 98 LYS A CA 1
ATOM 741 C C . LYS A 1 98 ? 2.986 -3.189 15.024 1.00 93.56 98 LYS A C 1
ATOM 743 O O . LYS A 1 98 ? 2.753 -3.044 16.225 1.00 93.56 98 LYS A O 1
ATOM 748 N N . THR A 1 99 ? 2.375 -4.071 14.253 1.00 92.69 99 THR A N 1
ATOM 749 C CA . THR A 1 99 ? 1.488 -5.106 14.779 1.00 92.69 99 THR A CA 1
ATOM 750 C C . THR A 1 99 ? 2.265 -6.193 15.514 1.00 92.69 99 THR A C 1
ATOM 752 O O . THR A 1 99 ? 3.484 -6.320 15.368 1.00 92.69 99 THR A O 1
ATOM 755 N N . ALA A 1 100 ? 1.553 -6.995 16.307 1.00 87.94 100 ALA A N 1
ATOM 756 C CA . ALA A 1 100 ? 2.144 -8.089 17.080 1.00 87.94 100 ALA A CA 1
ATOM 757 C C . ALA A 1 100 ? 2.868 -9.142 16.215 1.00 87.94 100 ALA A C 1
ATOM 759 O O . ALA A 1 100 ? 3.878 -9.700 16.638 1.00 87.94 100 ALA A O 1
ATOM 760 N N . ASP A 1 101 ? 2.383 -9.386 14.998 1.00 89.69 101 ASP A N 1
ATOM 761 C CA . ASP A 1 101 ? 2.982 -10.300 14.017 1.00 89.69 101 ASP A CA 1
ATOM 762 C C . ASP A 1 101 ? 4.136 -9.672 13.211 1.00 89.69 101 ASP A C 1
ATOM 764 O O . ASP A 1 101 ? 4.744 -10.349 12.383 1.00 89.69 101 ASP A O 1
ATOM 768 N N . LEU A 1 102 ? 4.450 -8.391 13.452 1.00 89.19 102 LEU A N 1
ATOM 769 C CA . LEU A 1 102 ? 5.456 -7.592 12.741 1.00 89.19 102 LEU A CA 1
ATOM 770 C C . LEU A 1 102 ? 5.223 -7.465 11.229 1.00 89.19 102 LEU A C 1
ATOM 772 O O . LEU A 1 102 ? 6.108 -6.979 10.522 1.00 89.19 102 LEU A O 1
ATOM 776 N N . ALA A 1 103 ? 4.053 -7.870 10.736 1.00 91.31 103 ALA A N 1
ATOM 777 C CA . ALA A 1 103 ? 3.745 -7.863 9.315 1.00 91.31 103 ALA A CA 1
ATOM 778 C C . ALA A 1 103 ? 3.214 -6.505 8.842 1.00 91.31 103 ALA A C 1
ATOM 780 O O . ALA A 1 103 ? 3.279 -6.207 7.653 1.00 91.31 103 ALA A O 1
ATOM 781 N N . TRP A 1 104 ? 2.727 -5.662 9.756 1.00 93.75 104 TRP A N 1
ATOM 782 C CA . TRP A 1 104 ? 2.198 -4.342 9.435 1.00 93.75 104 TRP A CA 1
ATOM 783 C C . TRP A 1 104 ? 2.893 -3.248 10.238 1.00 93.75 104 TRP A C 1
ATOM 785 O O . TRP A 1 104 ? 3.167 -3.393 11.431 1.00 93.75 104 TRP A O 1
ATOM 795 N N . GLU A 1 105 ? 3.131 -2.119 9.581 1.00 95.00 105 GLU A N 1
ATOM 796 C CA . GLU A 1 105 ? 3.553 -0.865 10.194 1.00 95.00 105 GLU A CA 1
ATOM 797 C C . GLU A 1 105 ? 2.446 0.172 10.052 1.00 95.00 105 GLU A C 1
ATOM 799 O O . GLU A 1 105 ? 1.703 0.177 9.069 1.00 95.00 105 GLU A O 1
ATOM 804 N N . TYR A 1 106 ? 2.321 1.056 11.038 1.00 94.56 106 TYR A N 1
ATOM 805 C CA . TYR A 1 106 ? 1.359 2.144 10.981 1.00 94.56 106 TYR A CA 1
ATOM 806 C C . TYR A 1 106 ? 1.949 3.485 11.371 1.00 94.56 106 TYR A C 1
ATOM 808 O O . TYR A 1 106 ? 2.891 3.590 12.159 1.00 94.56 106 TYR A O 1
ATOM 816 N N . GLN A 1 107 ? 1.303 4.523 10.855 1.00 95.69 107 GLN A N 1
ATOM 817 C CA . GLN A 1 107 ? 1.547 5.911 11.190 1.00 95.69 107 GLN A CA 1
ATOM 818 C C . GLN A 1 107 ? 0.217 6.649 11.356 1.00 95.69 107 GLN A C 1
ATOM 820 O O . GLN A 1 107 ? -0.625 6.669 10.459 1.00 95.69 107 GLN A O 1
ATOM 825 N N . VAL A 1 108 ? 0.040 7.298 12.503 1.00 93.88 108 VAL A N 1
ATOM 826 C CA . VAL A 1 108 ? -1.088 8.186 12.787 1.00 93.88 108 VAL A CA 1
ATOM 827 C C . VAL A 1 108 ? -0.736 9.588 12.285 1.00 93.88 108 VAL A C 1
ATOM 829 O O . VAL A 1 108 ? 0.103 10.281 12.861 1.00 93.88 108 VAL A O 1
ATOM 832 N N . GLU A 1 109 ? -1.362 10.001 11.183 1.00 89.56 109 GLU A N 1
ATOM 833 C CA . GLU A 1 109 ? -1.078 11.257 10.473 1.00 89.56 109 GLU A CA 1
ATOM 834 C C . GLU A 1 109 ? -1.713 12.478 11.154 1.00 89.56 109 GLU A C 1
ATOM 836 O O . GLU A 1 109 ? -1.114 13.551 11.208 1.00 89.56 109 GLU A O 1
ATOM 841 N N . SER A 1 110 ? -2.927 12.326 11.688 1.00 81.25 110 SER A N 1
ATOM 842 C CA . SER A 1 110 ? -3.638 13.388 12.406 1.00 81.25 110 SER A CA 1
ATOM 843 C C . SER A 1 110 ? -4.232 12.848 13.696 1.00 81.25 110 SER A C 1
ATOM 845 O O . SER A 1 110 ? -4.891 11.809 13.683 1.00 81.25 110 SER A O 1
ATOM 847 N N . HIS A 1 111 ? -4.033 13.580 14.790 1.00 66.31 111 HIS A N 1
ATOM 848 C CA . HIS A 1 111 ? -4.376 13.141 16.137 1.00 66.31 111 HIS A CA 1
ATOM 849 C C . HIS A 1 111 ? -5.413 14.092 16.750 1.00 66.31 111 HIS A C 1
ATOM 851 O O . HIS A 1 111 ? -5.071 14.950 17.562 1.00 66.31 111 HIS A O 1
ATOM 857 N N . SER A 1 112 ? -6.679 13.976 16.339 1.00 79.12 112 SER A N 1
ATOM 858 C CA . SER A 1 112 ? -7.773 14.481 17.173 1.00 79.12 112 SER A CA 1
ATOM 859 C C . SER A 1 112 ? -8.121 13.391 18.194 1.00 79.12 112 SER A C 1
ATOM 861 O O . SER A 1 112 ? -8.115 12.213 17.834 1.00 79.12 112 SER A O 1
ATOM 863 N N . PRO A 1 113 ? -8.407 13.730 19.463 1.00 72.50 113 PRO A N 1
ATOM 864 C CA . PRO A 1 113 ? -8.794 12.742 20.474 1.00 72.50 113 PRO A CA 1
ATOM 865 C C . PRO A 1 113 ? -10.046 11.934 20.097 1.00 72.50 113 PRO A C 1
ATOM 867 O O . PRO A 1 113 ? -10.230 10.834 20.605 1.00 72.50 113 PRO A O 1
ATOM 870 N N . GLU A 1 114 ? -10.882 12.444 19.191 1.00 81.25 114 GLU A N 1
ATOM 871 C CA . GLU A 1 114 ? -12.111 11.771 18.746 1.00 81.25 114 GLU A CA 1
ATOM 872 C C . GLU A 1 114 ? -11.979 11.104 17.370 1.00 81.25 114 GLU A C 1
ATOM 874 O O . GLU A 1 114 ? -12.800 10.257 17.000 1.00 81.25 114 GLU A O 1
ATOM 879 N N . GLN A 1 115 ? -10.951 11.490 16.607 1.00 88.62 115 GLN A N 1
ATOM 880 C CA . GLN A 1 115 ? -10.760 11.053 15.233 1.00 88.62 115 GLN A CA 1
ATOM 881 C C . GLN A 1 115 ? -9.277 11.019 14.860 1.00 88.62 115 GLN A C 1
ATOM 883 O O . GLN A 1 115 ? -8.566 12.027 14.892 1.00 88.62 115 GLN A O 1
ATOM 888 N N . GLN A 1 116 ? -8.822 9.853 14.431 1.00 93.38 116 GLN A N 1
ATOM 889 C CA . GLN A 1 116 ? -7.477 9.645 13.928 1.00 93.38 116 GLN A CA 1
ATOM 890 C C . GLN A 1 116 ? -7.510 9.351 12.435 1.00 93.38 116 GLN A C 1
ATOM 892 O O . GLN A 1 116 ? -8.458 8.765 11.908 1.00 93.38 116 GLN A O 1
ATOM 897 N N . ARG A 1 117 ? -6.454 9.768 11.745 1.00 94.75 117 ARG A N 1
ATOM 898 C CA . ARG A 1 117 ? -6.156 9.311 10.390 1.00 94.75 117 ARG A CA 1
ATOM 899 C C . ARG A 1 117 ? -4.954 8.397 10.481 1.00 94.75 117 ARG A C 1
ATOM 901 O O . ARG A 1 117 ? -3.908 8.827 10.961 1.00 94.75 117 ARG A O 1
ATOM 908 N N . VAL A 1 118 ? -5.123 7.156 10.054 1.00 95.25 118 VAL A N 1
ATOM 909 C CA . VAL A 1 118 ? -4.116 6.110 10.186 1.00 95.25 118 VAL A CA 1
ATOM 910 C C . VAL A 1 118 ? -3.740 5.630 8.797 1.00 95.25 118 VAL A C 1
ATOM 912 O O . VAL A 1 118 ? -4.607 5.291 7.989 1.00 95.25 118 VAL A O 1
ATOM 915 N N . ARG A 1 119 ? -2.439 5.623 8.531 1.00 95.00 119 ARG A N 1
ATOM 916 C CA . ARG A 1 119 ? -1.828 4.958 7.389 1.00 95.00 119 ARG A CA 1
ATOM 917 C C . ARG A 1 119 ? -1.241 3.641 7.868 1.00 95.00 119 ARG A C 1
ATOM 919 O O . ARG A 1 119 ? -0.567 3.623 8.894 1.00 95.00 119 ARG A O 1
ATOM 926 N N . VAL A 1 120 ? -1.491 2.573 7.126 1.00 94.75 120 VAL A N 1
ATOM 927 C CA . VAL A 1 120 ? -1.017 1.222 7.422 1.00 94.75 120 VAL A CA 1
ATOM 928 C C . VAL A 1 120 ? -0.344 0.654 6.181 1.00 94.75 120 VAL A C 1
ATOM 930 O O . VAL A 1 120 ? -0.851 0.811 5.069 1.00 94.75 120 VAL A O 1
ATOM 933 N N . GLU A 1 121 ? 0.804 0.020 6.379 1.00 94.12 121 GLU A N 1
ATOM 934 C CA . GLU A 1 121 ? 1.652 -0.544 5.335 1.00 94.12 121 GLU A CA 1
ATOM 935 C C . GLU A 1 121 ? 2.033 -1.984 5.676 1.00 94.12 121 GLU A C 1
ATOM 937 O O . GLU A 1 121 ? 2.406 -2.281 6.812 1.00 94.12 121 GLU A O 1
ATOM 942 N N . TYR A 1 122 ? 1.929 -2.876 4.692 1.00 92.00 122 TYR A N 1
ATOM 943 C CA . TYR A 1 122 ? 2.375 -4.261 4.825 1.00 92.00 122 TYR A CA 1
ATOM 944 C C . TYR A 1 122 ? 3.885 -4.367 4.585 1.00 92.00 122 TYR A C 1
ATOM 946 O O . TYR A 1 122 ? 4.391 -3.924 3.556 1.00 92.00 122 TYR A O 1
ATOM 954 N N . LEU A 1 123 ? 4.605 -4.970 5.529 1.00 85.38 123 LEU A N 1
ATOM 955 C CA . LEU A 1 123 ? 6.064 -5.074 5.557 1.00 85.38 123 LEU A CA 1
ATOM 956 C C . LEU A 1 123 ? 6.584 -6.330 4.831 1.00 85.38 123 LEU A C 1
ATOM 958 O O . LEU A 1 123 ? 7.392 -7.080 5.378 1.00 85.38 123 LEU A O 1
ATOM 962 N N . ASP A 1 124 ? 6.139 -6.567 3.597 1.00 80.12 124 ASP A N 1
ATOM 963 C CA . ASP A 1 124 ? 6.615 -7.682 2.763 1.00 80.12 124 ASP A CA 1
ATOM 964 C C . ASP A 1 124 ? 6.790 -7.256 1.288 1.00 80.12 124 ASP A C 1
ATOM 966 O O . ASP A 1 124 ? 6.627 -6.098 0.911 1.00 80.12 124 ASP A O 1
ATOM 970 N N . SER A 1 125 ? 7.125 -8.210 0.419 1.00 62.44 125 SER A N 1
ATOM 971 C CA . SER A 1 125 ? 7.248 -8.077 -1.037 1.00 62.44 125 SER A CA 1
ATOM 972 C C . SER A 1 125 ? 5.964 -7.630 -1.755 1.00 62.44 125 SER A C 1
ATOM 974 O O . SER A 1 125 ? 6.015 -7.229 -2.922 1.00 62.44 125 SER A O 1
ATOM 976 N N . HIS A 1 126 ? 4.822 -7.670 -1.066 1.00 67.44 126 HIS A N 1
ATOM 977 C CA . HIS A 1 126 ? 3.566 -7.078 -1.505 1.00 67.44 126 HIS A CA 1
ATOM 978 C C . HIS A 1 126 ? 3.414 -5.683 -0.895 1.00 67.44 126 HIS A C 1
ATOM 980 O O . HIS A 1 126 ? 3.260 -5.542 0.312 1.00 67.44 126 HIS A O 1
ATOM 986 N N . SER A 1 127 ? 3.408 -4.651 -1.738 1.00 80.44 127 SER A N 1
ATOM 987 C CA . SER A 1 127 ? 3.177 -3.275 -1.295 1.00 80.44 127 SER A CA 1
ATOM 988 C C . SER A 1 127 ? 1.667 -3.064 -1.162 1.00 80.44 127 SER A C 1
ATOM 990 O O . SER A 1 127 ? 0.954 -2.846 -2.142 1.00 80.44 127 SER A O 1
ATOM 992 N N . MET A 1 128 ? 1.158 -3.222 0.061 1.00 88.62 128 MET A N 1
ATOM 993 C CA . MET A 1 128 ? -0.211 -2.848 0.417 1.00 88.62 128 MET A CA 1
ATOM 994 C C . MET A 1 128 ? -0.165 -1.616 1.306 1.00 88.62 128 MET A C 1
ATOM 996 O O . MET A 1 128 ? 0.451 -1.647 2.371 1.00 88.62 128 MET A O 1
ATOM 1000 N N . HIS A 1 129 ? -0.844 -0.557 0.878 1.00 91.69 129 HIS A N 1
ATOM 1001 C CA . HIS A 1 129 ? -0.971 0.681 1.629 1.00 91.69 129 HIS A CA 1
ATOM 1002 C C . HIS A 1 129 ? -2.449 1.028 1.788 1.00 91.69 129 HIS A C 1
ATOM 1004 O O . HIS A 1 129 ? -3.183 1.235 0.818 1.00 91.69 129 HIS A O 1
ATOM 1010 N N . PHE A 1 130 ? -2.888 1.126 3.035 1.00 93.75 130 PHE A N 1
ATOM 1011 C CA . PHE A 1 130 ? -4.252 1.499 3.378 1.00 93.75 130 PHE A CA 1
ATOM 1012 C C . PHE A 1 130 ? -4.233 2.764 4.218 1.00 93.75 130 PHE A C 1
ATOM 1014 O O . PHE A 1 130 ? -3.427 2.918 5.130 1.00 93.75 130 PHE A O 1
ATOM 1021 N N . THR A 1 131 ? -5.126 3.697 3.910 1.00 94.56 131 THR A N 1
ATOM 1022 C CA . THR A 1 131 ? -5.369 4.866 4.755 1.00 94.56 131 THR A CA 1
ATOM 1023 C C . THR A 1 131 ? -6.831 4.888 5.144 1.00 94.56 131 THR A C 1
ATOM 1025 O O . THR A 1 131 ? -7.711 4.781 4.286 1.00 94.56 131 THR A O 1
ATOM 1028 N N . TYR A 1 132 ? -7.101 5.069 6.429 1.00 94.38 132 TYR A N 1
ATOM 1029 C CA . TYR A 1 132 ? -8.453 5.191 6.951 1.00 94.38 132 TYR A CA 1
ATOM 1030 C C . TYR A 1 132 ? -8.550 6.288 8.003 1.00 94.38 132 TYR A C 1
ATOM 1032 O O . TYR A 1 132 ? -7.565 6.704 8.614 1.00 94.38 132 TYR A O 1
ATOM 1040 N N . SER A 1 133 ? -9.773 6.761 8.215 1.00 93.06 133 SER A N 1
ATOM 1041 C CA . SER A 1 133 ? -10.123 7.546 9.384 1.00 93.06 133 SER A CA 1
ATOM 1042 C C . SER A 1 133 ? -10.805 6.650 10.406 1.00 93.06 133 SER A C 1
ATOM 1044 O O . SER A 1 133 ? -11.772 5.969 10.081 1.00 93.06 133 SER A O 1
ATOM 1046 N N . ALA A 1 134 ? -10.302 6.657 11.633 1.00 92.56 134 ALA A N 1
ATOM 1047 C CA . ALA A 1 134 ? -10.861 5.927 12.755 1.00 92.56 134 ALA A CA 1
ATOM 1048 C C . ALA A 1 134 ? -11.431 6.894 13.796 1.00 92.56 134 ALA A C 1
ATOM 1050 O O . ALA A 1 134 ? -10.824 7.908 14.125 1.00 92.56 134 ALA A O 1
ATOM 1051 N N . SER A 1 135 ? -12.588 6.540 14.334 1.00 90.44 135 SER A N 1
ATOM 1052 C CA . SER A 1 135 ? -13.098 6.982 15.631 1.00 90.44 135 SER A CA 1
ATOM 1053 C C . SER A 1 135 ? -13.206 5.747 16.526 1.00 90.44 135 SER A C 1
ATOM 1055 O O . SER A 1 135 ? -13.115 4.635 16.014 1.00 90.44 135 SER A O 1
ATOM 1057 N N . ALA A 1 136 ? -13.449 5.907 17.830 1.00 82.94 136 ALA A N 1
ATOM 1058 C CA . ALA A 1 136 ? -13.448 4.821 18.819 1.00 82.94 136 ALA A CA 1
ATOM 1059 C C . ALA A 1 136 ? -14.148 3.523 18.357 1.00 82.94 136 ALA A C 1
ATOM 1061 O O . ALA A 1 136 ? -13.691 2.437 18.698 1.00 82.94 136 ALA A O 1
ATOM 1062 N N . ARG A 1 137 ? -15.227 3.622 17.561 1.00 81.50 137 ARG A N 1
ATOM 1063 C CA . ARG A 1 137 ? -16.002 2.465 17.067 1.00 81.50 137 ARG A CA 1
ATOM 1064 C C . ARG A 1 137 ? -16.328 2.466 15.577 1.00 81.50 137 ARG A C 1
ATOM 1066 O O . ARG A 1 137 ? -17.026 1.575 15.104 1.00 81.50 137 ARG A O 1
ATOM 1073 N N . THR A 1 138 ? -15.883 3.468 14.831 1.00 87.88 138 THR A N 1
ATOM 1074 C CA . THR A 1 138 ? -16.206 3.577 13.405 1.00 87.88 138 THR A CA 1
ATOM 1075 C C . THR A 1 138 ? -14.947 3.787 12.603 1.00 87.88 138 THR A C 1
ATOM 1077 O O . THR A 1 138 ? -14.111 4.609 12.972 1.00 87.88 138 THR A O 1
ATOM 1080 N N . VAL A 1 139 ? -14.858 3.115 11.464 1.00 91.31 139 VAL A N 1
ATOM 1081 C CA . VAL A 1 139 ? -13.776 3.308 10.509 1.00 91.31 139 VAL A CA 1
ATOM 1082 C C . VAL A 1 139 ? -14.350 3.700 9.157 1.00 91.31 139 VAL A C 1
ATOM 1084 O O . VAL A 1 139 ? -15.339 3.137 8.690 1.00 91.31 139 VAL A O 1
ATOM 1087 N N . GLN A 1 140 ? -13.732 4.697 8.539 1.00 91.56 140 GLN A N 1
ATOM 1088 C CA . GLN A 1 140 ? -14.022 5.126 7.185 1.00 91.56 140 GLN A CA 1
ATOM 1089 C C . GLN A 1 140 ? -12.761 4.914 6.338 1.00 91.56 140 GLN A C 1
ATOM 1091 O O . GLN A 1 140 ? -11.749 5.572 6.601 1.00 91.56 140 GLN A O 1
ATOM 1096 N N . PRO A 1 141 ? -12.788 4.027 5.331 1.00 91.69 141 PRO A N 1
ATOM 1097 C CA . PRO A 1 141 ? -11.668 3.887 4.411 1.00 91.69 141 PRO A CA 1
ATOM 1098 C C . PRO A 1 141 ? -11.518 5.174 3.585 1.00 91.69 141 PRO A C 1
ATOM 1100 O O . PRO A 1 141 ? -12.512 5.805 3.225 1.00 91.69 141 PRO A O 1
ATOM 1103 N N . LEU A 1 142 ? -10.276 5.588 3.330 1.00 91.38 142 LEU A N 1
ATOM 1104 C CA . LEU A 1 142 ? -9.955 6.813 2.585 1.00 91.38 142 LEU A CA 1
ATOM 1105 C C . LEU A 1 142 ? -9.147 6.519 1.327 1.00 91.38 142 LEU A C 1
ATOM 1107 O O . LEU A 1 142 ? -9.438 7.059 0.268 1.00 91.38 142 LEU A O 1
ATOM 1111 N N . VAL A 1 143 ? -8.112 5.692 1.444 1.00 90.44 143 VAL A N 1
ATOM 1112 C CA . VAL A 1 143 ? -7.244 5.326 0.322 1.00 90.44 143 VAL A CA 1
ATOM 1113 C C . VAL A 1 143 ? -6.942 3.848 0.424 1.00 90.44 143 VAL A C 1
ATOM 1115 O O . VAL A 1 143 ? -6.643 3.347 1.510 1.00 90.44 143 VAL A O 1
ATOM 1118 N N . SER A 1 144 ? -6.999 3.164 -0.710 1.00 88.94 144 SER A N 1
ATOM 1119 C CA . SER A 1 144 ? -6.562 1.784 -0.811 1.00 88.94 144 SER A CA 1
ATOM 1120 C C . SER A 1 144 ? -5.636 1.624 -2.004 1.00 88.94 144 SER A C 1
ATOM 1122 O O . SER A 1 144 ? -6.042 1.890 -3.136 1.00 88.94 144 SER A O 1
ATOM 1124 N N . GLU A 1 145 ? -4.410 1.196 -1.733 1.00 88.75 145 GLU A N 1
ATOM 1125 C CA . GLU A 1 145 ? -3.391 0.937 -2.734 1.00 88.75 145 GLU A CA 1
ATOM 1126 C C . GLU A 1 145 ? -2.839 -0.478 -2.557 1.00 88.75 145 GLU A C 1
ATOM 1128 O O . GLU A 1 145 ? -2.327 -0.839 -1.499 1.00 88.75 145 GLU A O 1
ATOM 1133 N N . VAL A 1 146 ? -2.975 -1.300 -3.595 1.00 85.75 146 VAL A N 1
ATOM 1134 C CA . VAL A 1 146 ? -2.508 -2.688 -3.607 1.00 85.75 146 VAL A CA 1
ATOM 1135 C C . VAL A 1 146 ? -1.650 -2.900 -4.844 1.00 85.75 146 VAL A C 1
ATOM 1137 O O . VAL A 1 146 ? -2.151 -3.071 -5.957 1.00 85.75 146 VAL A O 1
ATOM 1140 N N . VAL A 1 147 ? -0.337 -2.921 -4.641 1.00 79.69 147 VAL A N 1
ATOM 1141 C CA . VAL A 1 147 ? 0.645 -3.214 -5.680 1.00 79.69 147 VAL A CA 1
ATOM 1142 C C . VAL A 1 147 ? 1.127 -4.649 -5.50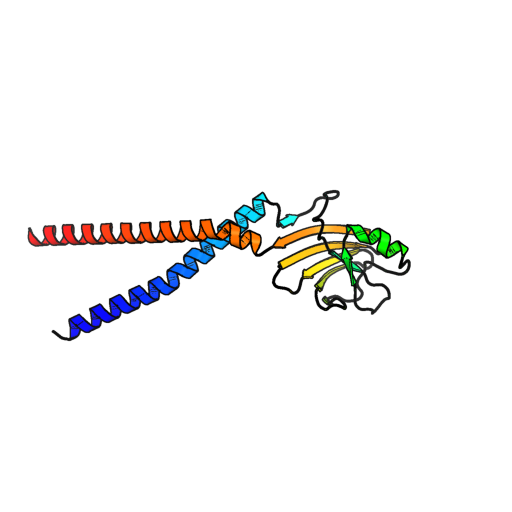7 1.00 79.69 147 VAL A C 1
ATOM 1144 O O . VAL A 1 147 ? 1.644 -5.064 -4.472 1.00 79.69 147 VAL A O 1
ATOM 1147 N N . SER A 1 148 ? 0.960 -5.432 -6.569 1.00 76.38 148 SER A N 1
ATOM 1148 C CA . SER A 1 148 ? 1.368 -6.838 -6.613 1.00 76.38 148 SER A CA 1
ATOM 1149 C C . SER A 1 148 ? 2.337 -7.078 -7.761 1.00 76.38 148 SER A C 1
ATOM 1151 O O . SER A 1 148 ? 2.214 -6.470 -8.826 1.00 76.38 148 SER A O 1
ATOM 1153 N N . VAL A 1 149 ? 3.248 -8.035 -7.568 1.00 74.62 149 VAL A N 1
ATOM 1154 C CA . VAL A 1 149 ? 4.159 -8.548 -8.601 1.00 74.62 149 VAL A CA 1
ATOM 1155 C C . VAL A 1 149 ? 3.399 -8.971 -9.864 1.00 74.62 149 VAL A C 1
ATOM 1157 O O . VAL A 1 149 ? 3.918 -8.823 -10.966 1.00 74.62 149 VAL A O 1
ATOM 1160 N N . ALA A 1 150 ? 2.145 -9.419 -9.742 1.00 76.12 150 ALA A N 1
ATOM 1161 C CA . ALA A 1 150 ? 1.300 -9.735 -10.894 1.00 76.12 150 ALA A CA 1
ATOM 1162 C C . ALA A 1 150 ? 1.107 -8.531 -11.839 1.00 76.12 150 ALA A C 1
ATOM 1164 O O . ALA A 1 150 ? 1.212 -8.684 -13.054 1.00 76.12 150 ALA A O 1
ATOM 1165 N N . HIS A 1 151 ? 0.917 -7.321 -11.302 1.00 76.25 151 HIS A N 1
ATOM 1166 C CA . HIS A 1 151 ? 0.801 -6.096 -12.104 1.00 76.25 151 HIS A CA 1
ATOM 1167 C C . HIS A 1 151 ? 2.123 -5.760 -12.800 1.00 76.25 151 HIS A C 1
ATOM 1169 O O . HIS A 1 151 ? 2.132 -5.365 -13.965 1.00 76.25 151 HIS A O 1
ATOM 1175 N N . MET A 1 152 ? 3.253 -5.994 -12.125 1.00 73.31 152 MET A N 1
ATOM 1176 C CA . MET A 1 152 ? 4.578 -5.849 -12.729 1.00 73.31 152 MET A CA 1
ATOM 1177 C C . MET A 1 152 ? 4.783 -6.843 -13.882 1.00 73.31 152 MET A C 1
ATOM 1179 O O . MET A 1 152 ? 5.269 -6.447 -14.939 1.00 73.31 152 MET A O 1
ATOM 1183 N N . MET A 1 153 ? 4.367 -8.104 -13.718 1.00 81.94 153 MET A N 1
ATOM 1184 C CA . MET A 1 153 ? 4.431 -9.134 -14.766 1.00 81.94 153 MET A CA 1
ATOM 1185 C C . MET A 1 153 ? 3.576 -8.763 -15.982 1.00 81.94 153 MET A C 1
ATOM 1187 O O . MET A 1 153 ? 4.032 -8.899 -17.116 1.00 81.94 153 MET A O 1
ATOM 1191 N N . LEU A 1 154 ? 2.375 -8.220 -15.759 1.00 82.62 154 LEU A N 1
ATOM 1192 C CA . LEU A 1 154 ? 1.507 -7.713 -16.827 1.00 82.62 154 LEU A CA 1
ATOM 1193 C C . LEU A 1 154 ? 2.081 -6.468 -17.525 1.00 82.62 154 LEU A C 1
ATOM 1195 O O . LEU A 1 154 ? 1.808 -6.248 -18.703 1.00 82.62 154 LEU A O 1
ATOM 1199 N N . GLY A 1 155 ? 2.914 -5.683 -16.834 1.00 80.50 155 GLY A N 1
ATOM 1200 C CA . GLY A 1 155 ? 3.648 -4.554 -17.409 1.00 80.50 155 GLY A CA 1
ATOM 1201 C C . GLY A 1 155 ? 4.882 -4.948 -18.236 1.00 80.50 155 GLY A C 1
ATOM 1202 O O . GLY A 1 155 ? 5.302 -4.184 -19.107 1.00 80.50 155 GLY A O 1
ATOM 1203 N N . MET A 1 156 ? 5.459 -6.140 -18.031 1.00 86.31 156 MET A N 1
ATOM 1204 C CA . MET A 1 156 ? 6.689 -6.569 -18.724 1.00 86.31 156 MET A CA 1
ATOM 1205 C C . MET A 1 156 ? 6.595 -6.582 -20.260 1.00 86.31 156 MET A C 1
ATOM 1207 O O . MET A 1 156 ? 7.558 -6.148 -20.902 1.00 86.31 156 MET A O 1
ATOM 1211 N N . PRO A 1 157 ? 5.488 -7.018 -20.899 1.00 88.31 157 PRO A N 1
ATOM 1212 C CA . PRO A 1 157 ? 5.339 -6.937 -22.352 1.00 88.31 157 PRO A CA 1
ATOM 1213 C C . PRO A 1 157 ? 5.511 -5.512 -22.898 1.00 88.31 157 PRO A C 1
ATOM 1215 O O . PRO A 1 157 ? 6.140 -5.328 -23.942 1.00 88.31 157 PRO A O 1
ATOM 1218 N N . LEU A 1 158 ? 5.032 -4.493 -22.173 1.00 81.56 158 LEU A N 1
ATOM 1219 C CA . LEU A 1 158 ? 5.236 -3.084 -22.526 1.00 81.56 158 LEU A CA 1
ATOM 1220 C C . LEU A 1 158 ? 6.702 -2.666 -22.355 1.00 81.56 158 LEU A C 1
ATOM 1222 O O . LEU A 1 158 ? 7.242 -1.981 -23.222 1.00 81.56 158 LEU A O 1
ATOM 1226 N N . GLY A 1 159 ? 7.384 -3.148 -21.313 1.00 79.12 159 GLY A N 1
ATOM 1227 C CA . GLY A 1 159 ? 8.833 -2.982 -21.145 1.00 79.12 159 GLY A CA 1
ATOM 1228 C C . GLY A 1 159 ? 9.655 -3.562 -22.300 1.00 79.12 159 GLY A C 1
ATOM 1229 O O . GLY A 1 159 ? 10.587 -2.916 -22.798 1.00 79.12 159 GLY A O 1
ATOM 1230 N N . LEU A 1 160 ? 9.290 -4.756 -22.778 1.00 86.25 160 LEU A N 1
ATOM 1231 C CA . LEU A 1 160 ? 9.920 -5.391 -23.941 1.00 86.25 160 LEU A CA 1
ATOM 1232 C C . LEU A 1 160 ? 9.655 -4.599 -25.225 1.00 86.25 160 LEU A C 1
ATOM 1234 O O . LEU A 1 160 ? 10.591 -4.334 -25.986 1.00 86.25 160 LEU A O 1
ATOM 1238 N N . LEU A 1 161 ? 8.406 -4.178 -25.448 1.00 85.06 161 LEU A N 1
ATOM 1239 C CA . LEU A 1 161 ? 8.019 -3.375 -26.606 1.00 85.06 161 LEU A CA 1
ATOM 1240 C C . LEU A 1 161 ? 8.771 -2.040 -26.638 1.00 85.06 161 LEU A C 1
ATOM 1242 O O . LEU A 1 161 ? 9.345 -1.676 -27.665 1.00 85.06 161 LEU A O 1
ATOM 1246 N N . PHE A 1 162 ? 8.824 -1.335 -25.509 1.00 79.38 162 PHE A N 1
ATOM 1247 C CA . PHE A 1 162 ? 9.505 -0.048 -25.389 1.00 79.38 162 PHE A CA 1
ATOM 1248 C C . PHE A 1 162 ? 11.003 -0.176 -25.689 1.00 79.38 162 PHE A C 1
ATOM 1250 O O . PHE A 1 162 ? 11.555 0.560 -26.509 1.00 79.38 162 PHE A O 1
ATOM 1257 N N . THR A 1 163 ? 11.644 -1.195 -25.113 1.00 83.38 163 THR A N 1
ATOM 1258 C CA . THR A 1 163 ? 13.049 -1.525 -25.382 1.00 83.38 163 THR A CA 1
ATOM 1259 C C . THR A 1 163 ? 13.289 -1.820 -26.865 1.00 83.38 163 THR A C 1
ATOM 1261 O O . THR A 1 163 ? 14.275 -1.359 -27.450 1.00 83.38 163 THR A O 1
ATOM 1264 N N . PHE A 1 164 ? 12.384 -2.566 -27.504 1.00 85.19 164 PHE A N 1
ATOM 1265 C CA . PHE A 1 164 ? 12.467 -2.883 -28.927 1.00 85.19 164 PHE A CA 1
ATOM 1266 C C . PHE A 1 164 ? 12.343 -1.633 -29.812 1.00 85.19 164 PHE A C 1
ATOM 1268 O O . PHE A 1 164 ? 13.147 -1.448 -30.733 1.00 85.19 164 PHE A O 1
ATOM 1275 N N . VAL A 1 165 ? 11.383 -0.751 -29.518 1.00 84.50 165 VAL A N 1
ATOM 1276 C CA . VAL A 1 165 ? 11.166 0.504 -30.254 1.00 84.50 165 VAL A CA 1
ATOM 1277 C C . VAL A 1 165 ? 12.368 1.435 -30.117 1.00 84.50 165 VAL A C 1
ATOM 1279 O O . VAL A 1 165 ? 12.867 1.925 -31.132 1.00 84.50 165 VAL A O 1
ATOM 1282 N N . ILE A 1 166 ? 12.901 1.618 -28.905 1.00 81.81 166 ILE A N 1
ATOM 1283 C CA . ILE A 1 166 ? 14.103 2.434 -28.674 1.00 81.81 166 ILE A CA 1
ATOM 1284 C C . ILE A 1 166 ? 15.291 1.885 -29.466 1.00 81.81 166 ILE A C 1
ATOM 1286 O O . ILE A 1 166 ? 15.964 2.636 -30.175 1.00 81.81 166 ILE A O 1
ATOM 1290 N N . ARG A 1 167 ? 15.526 0.567 -29.430 1.00 82.38 167 ARG A N 1
ATOM 1291 C CA . ARG A 1 167 ? 16.598 -0.063 -30.219 1.00 82.38 167 ARG A CA 1
ATOM 1292 C C . ARG A 1 167 ? 16.438 0.188 -31.718 1.00 82.38 167 ARG A C 1
ATOM 1294 O O . ARG A 1 167 ? 17.412 0.529 -32.391 1.00 82.38 167 ARG A O 1
ATOM 1301 N N . ARG A 1 168 ? 15.217 0.057 -32.247 1.00 84.75 168 ARG A N 1
ATOM 1302 C CA . ARG A 1 168 ? 14.901 0.344 -33.657 1.00 84.75 168 ARG A CA 1
ATOM 1303 C C . ARG A 1 168 ? 15.131 1.819 -34.003 1.00 84.75 168 ARG A C 1
ATOM 1305 O O . ARG A 1 168 ? 15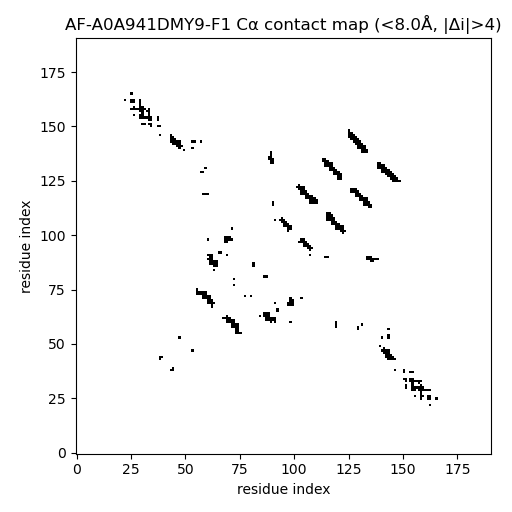.689 2.097 -35.065 1.00 84.75 168 ARG A O 1
ATOM 1312 N N . ALA A 1 169 ? 14.744 2.744 -33.126 1.00 82.88 169 ALA A N 1
ATOM 1313 C CA . ALA A 1 169 ? 14.930 4.181 -33.315 1.00 82.88 169 ALA A CA 1
ATOM 1314 C C . ALA A 1 169 ? 16.417 4.563 -33.342 1.00 82.88 169 ALA A C 1
ATOM 1316 O O . ALA A 1 169 ? 16.862 5.204 -34.292 1.00 82.88 169 ALA A O 1
ATOM 1317 N N . ILE A 1 170 ? 17.211 4.074 -32.382 1.00 80.62 170 ILE A N 1
ATOM 1318 C CA . ILE A 1 170 ? 18.666 4.291 -32.342 1.00 80.62 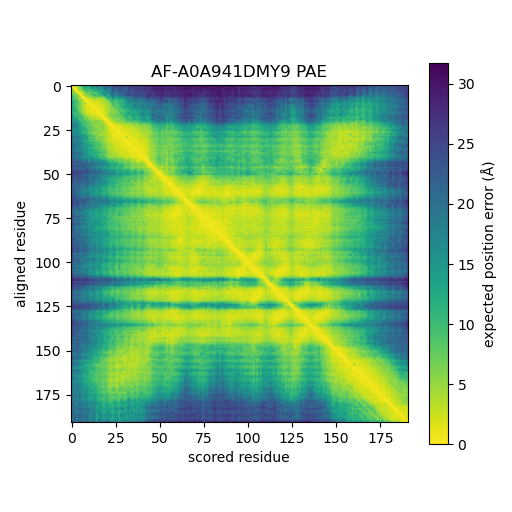170 ILE A CA 1
ATOM 1319 C C . ILE A 1 170 ? 19.329 3.748 -33.615 1.00 80.62 170 ILE A C 1
ATOM 1321 O O . ILE A 1 170 ? 20.127 4.441 -34.246 1.00 80.62 170 ILE A O 1
ATOM 1325 N N . ALA A 1 171 ? 18.962 2.539 -34.050 1.00 80.75 171 ALA A N 1
ATOM 1326 C CA . ALA A 1 171 ? 19.487 1.957 -35.285 1.00 80.75 171 ALA A CA 1
ATOM 1327 C C . ALA A 1 171 ? 19.100 2.761 -36.542 1.00 80.75 171 ALA A C 1
ATOM 1329 O O . ALA A 1 171 ? 19.839 2.774 -37.527 1.00 80.75 171 ALA A O 1
ATOM 1330 N N . ARG A 1 172 ? 17.941 3.429 -36.538 1.00 83.12 172 ARG A N 1
ATOM 1331 C CA . ARG A 1 172 ? 17.502 4.296 -37.641 1.00 83.12 172 ARG A CA 1
ATOM 1332 C C . ARG A 1 172 ? 18.276 5.612 -37.664 1.00 83.12 172 ARG A C 1
ATOM 1334 O O . ARG A 1 172 ? 18.749 5.993 -38.729 1.00 83.12 172 ARG A O 1
ATOM 1341 N N . VAL A 1 173 ? 18.459 6.249 -36.506 1.00 79.56 173 VAL A N 1
ATOM 1342 C CA . VAL A 1 173 ? 19.258 7.479 -36.359 1.00 79.56 173 VAL A CA 1
ATOM 1343 C C . VAL A 1 173 ? 20.713 7.230 -36.755 1.00 79.56 173 VAL A C 1
ATOM 1345 O O . VAL A 1 173 ? 21.301 8.039 -37.467 1.00 79.56 173 VAL A O 1
ATOM 1348 N N . ARG A 1 174 ? 21.281 6.078 -36.373 1.00 79.38 174 ARG A N 1
ATOM 1349 C CA . ARG A 1 174 ? 22.639 5.688 -36.771 1.00 79.38 174 ARG A CA 1
ATOM 1350 C C . ARG A 1 174 ? 22.787 5.583 -38.290 1.00 79.38 174 ARG A C 1
ATOM 1352 O O . ARG A 1 174 ? 23.689 6.202 -38.840 1.00 79.38 174 ARG A O 1
ATOM 1359 N N . ARG A 1 175 ? 21.868 4.875 -38.960 1.00 80.69 175 ARG A N 1
ATOM 1360 C CA . ARG A 1 175 ? 21.859 4.755 -40.430 1.00 80.69 175 ARG A CA 1
ATOM 1361 C C . ARG A 1 175 ? 21.712 6.107 -41.127 1.00 80.69 175 ARG A C 1
ATOM 1363 O O . ARG A 1 175 ? 22.397 6.357 -42.108 1.00 80.69 175 ARG A O 1
ATOM 1370 N N . TRP A 1 176 ? 20.858 6.986 -40.603 1.00 78.56 176 TRP A N 1
ATOM 1371 C CA . TRP A 1 176 ? 20.710 8.353 -41.114 1.00 78.56 176 TRP A CA 1
ATOM 1372 C C . TRP A 1 176 ? 22.000 9.164 -40.985 1.00 78.56 176 TRP A C 1
ATOM 1374 O O . TRP A 1 176 ? 22.401 9.833 -41.931 1.00 78.56 176 TRP A O 1
ATOM 1384 N N . LYS A 1 177 ? 22.678 9.076 -39.836 1.00 77.81 177 LYS A N 1
ATOM 1385 C CA . LYS A 1 177 ? 23.954 9.762 -39.607 1.00 77.81 177 LYS A CA 1
ATOM 1386 C C . LYS A 1 177 ? 25.064 9.240 -40.526 1.00 77.81 177 LYS A C 1
ATOM 1388 O O . LYS A 1 177 ? 25.857 10.032 -41.023 1.00 77.81 177 LYS A O 1
ATOM 1393 N N . GLU A 1 178 ? 25.111 7.929 -40.758 1.00 80.12 178 GLU A N 1
ATOM 1394 C CA . GLU A 1 178 ? 26.045 7.300 -41.700 1.00 80.12 178 GLU A CA 1
ATOM 1395 C C . GLU A 1 178 ? 25.769 7.761 -43.144 1.00 80.12 178 GLU A C 1
ATOM 1397 O O . GLU A 1 178 ? 26.701 8.176 -43.829 1.00 80.12 178 GLU A O 1
ATOM 1402 N N . ALA A 1 179 ? 24.505 7.807 -43.579 1.00 76.50 179 ALA A N 1
ATOM 1403 C CA . ALA A 1 179 ? 24.128 8.317 -44.903 1.00 76.50 179 ALA A CA 1
ATOM 1404 C C . ALA A 1 179 ? 24.540 9.789 -45.105 1.00 76.50 179 ALA A C 1
ATOM 1406 O O . ALA A 1 179 ? 25.247 10.096 -46.061 1.00 76.50 179 ALA A O 1
ATOM 1407 N N . LEU A 1 180 ? 24.209 10.668 -44.149 1.00 76.81 180 LEU A N 1
ATOM 1408 C CA . LEU A 1 180 ? 24.606 12.086 -44.161 1.00 76.81 180 LEU A CA 1
ATOM 1409 C C . LEU A 1 180 ? 26.127 12.269 -44.213 1.00 76.81 180 LEU A C 1
ATOM 1411 O O . LEU A 1 180 ? 26.630 13.101 -44.961 1.00 76.81 180 LEU A O 1
ATOM 1415 N N . SER A 1 181 ? 26.876 11.480 -43.436 1.00 76.62 181 SER A N 1
ATOM 1416 C CA . SER A 1 181 ? 28.341 11.502 -43.483 1.00 76.62 181 SER A CA 1
ATOM 1417 C C . SER A 1 181 ? 28.855 11.139 -44.874 1.00 76.62 181 SER A C 1
ATOM 1419 O O . SER A 1 181 ? 29.789 11.770 -45.356 1.00 76.62 181 SER A O 1
ATOM 1421 N N . THR A 1 182 ? 28.265 10.131 -45.515 1.00 74.69 182 THR A N 1
ATOM 1422 C CA . THR A 1 182 ? 28.716 9.639 -46.824 1.00 74.69 182 THR A CA 1
ATOM 1423 C C . THR A 1 182 ? 28.469 10.688 -47.911 1.00 74.69 182 THR A C 1
ATOM 1425 O O . THR A 1 182 ? 29.393 11.019 -48.649 1.00 74.69 182 THR A O 1
ATOM 1428 N N . GLU A 1 183 ? 27.280 11.299 -47.928 1.00 75.50 183 GLU A N 1
ATOM 1429 C CA . GLU A 1 183 ? 26.924 12.375 -48.866 1.00 75.50 183 GLU A CA 1
ATOM 1430 C C . GLU A 1 183 ? 27.832 13.604 -48.726 1.00 75.50 183 GLU A C 1
ATOM 1432 O O . GLU A 1 183 ? 28.324 14.129 -49.724 1.00 75.50 183 GLU A O 1
ATOM 1437 N N . VAL A 1 184 ? 28.121 14.040 -47.494 1.00 71.12 184 VAL A N 1
ATOM 1438 C CA . VAL A 1 184 ? 29.033 15.172 -47.250 1.00 71.12 184 VAL A CA 1
ATOM 1439 C C . VAL A 1 184 ? 30.448 14.856 -47.738 1.00 71.12 184 VAL A C 1
ATOM 1441 O O . VAL A 1 184 ? 31.101 15.718 -48.323 1.00 71.12 184 VAL A O 1
ATOM 1444 N N . THR A 1 185 ? 30.924 13.622 -47.540 1.00 71.75 185 THR A N 1
ATOM 1445 C CA . THR A 1 185 ? 32.274 13.232 -47.979 1.00 71.75 185 THR A CA 1
ATOM 1446 C C . THR A 1 185 ? 32.378 13.194 -49.506 1.00 71.75 185 THR A C 1
ATOM 1448 O O . THR A 1 185 ? 33.373 13.653 -50.060 1.00 71.75 185 THR A O 1
ATOM 1451 N N . GLU A 1 186 ? 31.345 12.704 -50.200 1.00 72.50 186 GLU A N 1
ATOM 1452 C CA . GLU A 1 186 ? 31.286 12.742 -51.667 1.00 72.50 186 GLU A CA 1
ATOM 1453 C C . GLU A 1 186 ? 31.206 14.167 -52.219 1.00 72.50 186 GLU A C 1
ATOM 1455 O O . GLU A 1 186 ? 31.817 14.456 -53.247 1.00 72.50 186 GLU A O 1
ATOM 1460 N N . TYR A 1 187 ? 30.468 15.056 -51.551 1.00 68.94 187 TYR A N 1
ATOM 1461 C CA . TYR A 1 187 ? 30.345 16.449 -51.975 1.00 68.94 187 TYR A CA 1
ATOM 1462 C C . TYR A 1 187 ? 31.687 17.184 -51.877 1.00 68.94 187 TYR A C 1
ATOM 1464 O O . TYR A 1 187 ? 32.095 17.840 -52.830 1.00 68.94 187 TYR A O 1
ATOM 1472 N N . VAL A 1 188 ? 32.412 17.001 -50.767 1.00 69.06 188 VAL A N 1
ATOM 1473 C CA . VAL A 1 188 ? 33.761 17.562 -50.569 1.00 69.06 188 VAL A CA 1
ATOM 1474 C C . VAL A 1 188 ? 34.780 16.965 -51.546 1.00 69.06 188 VAL A C 1
ATOM 1476 O O . VAL A 1 188 ? 35.701 17.654 -51.960 1.00 69.06 188 VAL A O 1
ATOM 1479 N N . ALA A 1 189 ? 34.631 15.701 -51.947 1.00 65.25 189 ALA A N 1
ATOM 1480 C CA . ALA A 1 189 ? 35.533 15.076 -52.917 1.00 65.25 189 ALA A CA 1
ATOM 1481 C C . ALA A 1 189 ? 35.328 15.566 -54.366 1.00 65.25 189 ALA A C 1
ATOM 1483 O O . ALA A 1 189 ? 36.201 15.354 -55.206 1.00 65.25 189 ALA A O 1
ATOM 1484 N N . LYS A 1 190 ? 34.173 16.173 -54.675 1.00 71.62 190 LYS A N 1
ATOM 1485 C CA . LYS A 1 190 ? 33.837 16.702 -56.010 1.00 71.62 190 LYS A CA 1
ATOM 1486 C C . LYS A 1 190 ? 34.121 18.203 -56.171 1.00 71.62 190 LYS A C 1
ATOM 1488 O O . LYS A 1 190 ? 34.062 18.680 -57.302 1.00 71.62 190 LYS A O 1
ATOM 1493 N N . SER A 1 191 ? 34.385 18.924 -55.079 1.00 65.69 191 SER A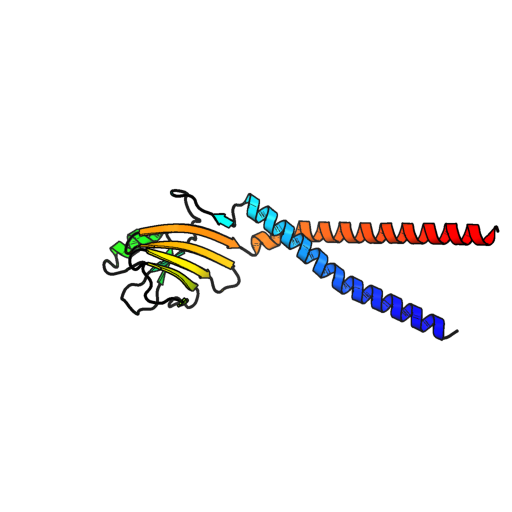 N 1
ATOM 1494 C CA . SER A 1 191 ? 34.751 20.352 -55.051 1.00 65.69 191 SER A CA 1
ATOM 1495 C C . SER A 1 191 ? 36.259 20.552 -55.035 1.00 65.69 191 SER A C 1
ATOM 1497 O O . SER A 1 191 ? 36.736 21.439 -55.771 1.00 65.69 191 SER A O 1
#

Radius of gyration: 27.99 Å; Cα contacts (8 Å, |Δi|>4): 277; chains: 1; bounding box: 69×31×82 Å

Solvent-accessible surface area (backbone atoms only — not comparable to full-atom values): 10256 Å² total; per-residue (Å²): 125,68,72,69,52,56,56,51,54,52,52,52,50,51,50,49,55,51,48,65,55,49,49,58,51,37,26,52,53,25,16,50,53,29,22,52,52,51,29,67,76,71,55,29,63,43,78,48,59,95,86,61,83,72,63,89,82,39,64,42,61,36,23,58,50,96,83,54,65,28,42,82,39,42,60,90,46,47,68,61,49,43,72,77,38,80,71,38,27,41,58,69,88,55,59,57,54,52,28,76,84,61,48,35,38,38,37,50,80,42,87,48,98,68,41,33,33,38,38,37,35,42,71,58,96,47,49,36,40,34,30,31,38,25,24,60,88,48,76,44,72,39,35,46,32,57,50,46,68,67,45,46,60,70,2,39,64,44,4,52,49,44,36,50,51,52,52,52,49,53,55,48,53,51,53,52,51,52,50,54,52,51,54,53,52,53,54,64,73,75,109